Protein AF-R1EUP4-F1 (afdb_monomer)

Structure (mmCIF, N/CA/C/O backbone):
data_AF-R1EUP4-F1
#
_entry.id   AF-R1EUP4-F1
#
loop_
_atom_site.group_PDB
_atom_site.id
_atom_site.type_symbol
_atom_site.label_atom_id
_atom_site.label_alt_id
_atom_site.label_comp_id
_atom_site.label_asym_id
_atom_site.label_entity_id
_atom_site.label_seq_id
_atom_site.pdbx_PDB_ins_code
_atom_site.Cartn_x
_atom_site.Cartn_y
_atom_site.Cartn_z
_atom_site.occupancy
_atom_site.B_iso_or_equiv
_atom_site.auth_seq_id
_atom_site.auth_comp_id
_atom_site.auth_asym_id
_atom_site.auth_atom_id
_atom_site.pdbx_PDB_model_num
ATOM 1 N N . MET A 1 1 ? -4.710 -18.491 1.517 1.00 31.83 1 MET A N 1
ATOM 2 C CA . MET A 1 1 ? -5.103 -17.090 1.257 1.00 31.83 1 MET A CA 1
ATOM 3 C C . MET A 1 1 ? -5.673 -16.523 2.547 1.00 31.83 1 MET A C 1
ATOM 5 O O . MET A 1 1 ? -6.736 -16.959 2.966 1.00 31.83 1 MET A O 1
ATOM 9 N N . ALA A 1 2 ? -4.916 -15.678 3.249 1.00 33.88 2 ALA A N 1
ATOM 10 C CA . ALA A 1 2 ? -5.342 -15.127 4.532 1.00 33.88 2 ALA A CA 1
ATOM 11 C C . ALA A 1 2 ? -6.426 -14.066 4.298 1.00 33.88 2 ALA A C 1
ATOM 13 O O . ALA A 1 2 ? -6.202 -13.107 3.564 1.00 33.88 2 ALA A O 1
ATOM 14 N N . ALA A 1 3 ? -7.599 -14.261 4.901 1.00 34.81 3 ALA A N 1
ATOM 15 C CA . ALA A 1 3 ? -8.656 -13.263 4.923 1.00 34.81 3 ALA A CA 1
ATOM 16 C C . ALA A 1 3 ? -8.102 -11.954 5.504 1.00 34.81 3 ALA A C 1
ATOM 18 O O . ALA A 1 3 ? -7.490 -11.961 6.576 1.00 34.81 3 ALA A O 1
ATOM 19 N N . PHE A 1 4 ? -8.313 -10.857 4.775 1.00 44.88 4 PHE A N 1
ATOM 20 C CA . PHE A 1 4 ? -7.939 -9.488 5.119 1.00 44.88 4 PHE A CA 1
ATOM 21 C C . PHE A 1 4 ? -8.720 -9.055 6.368 1.00 44.88 4 PHE A C 1
ATOM 23 O O . PHE A 1 4 ? -9.749 -8.386 6.309 1.00 44.88 4 PHE A O 1
ATOM 30 N N . ARG A 1 5 ? -8.276 -9.526 7.535 1.00 46.50 5 ARG A N 1
ATOM 31 C CA . ARG A 1 5 ? -8.730 -9.023 8.829 1.00 46.50 5 ARG A CA 1
ATOM 32 C C . ARG A 1 5 ? -8.431 -7.533 8.830 1.00 46.50 5 ARG A C 1
ATOM 34 O O . ARG A 1 5 ? -7.321 -7.169 8.459 1.00 46.50 5 ARG A O 1
ATOM 41 N N . ALA A 1 6 ? -9.406 -6.709 9.215 1.00 56.56 6 ALA A N 1
ATOM 42 C CA . ALA A 1 6 ? -9.221 -5.282 9.455 1.00 56.56 6 ALA A CA 1
ATOM 43 C C . ALA A 1 6 ? -7.937 -5.088 10.273 1.00 56.56 6 ALA A C 1
ATOM 45 O O . ALA A 1 6 ? -7.909 -5.363 11.473 1.00 56.56 6 ALA A O 1
ATOM 46 N N . SER A 1 7 ? -6.848 -4.758 9.582 1.00 68.44 7 SER A N 1
ATOM 47 C CA . SER A 1 7 ? -5.518 -4.748 10.164 1.00 68.44 7 SER A CA 1
ATOM 48 C C . SER A 1 7 ? -5.449 -3.588 11.141 1.00 68.44 7 SER A C 1
ATOM 50 O O . SER A 1 7 ? -5.970 -2.506 10.851 1.00 68.44 7 SER A O 1
ATOM 52 N N . GLU A 1 8 ? -4.827 -3.819 12.298 1.00 83.00 8 GLU A N 1
ATOM 53 C CA . GLU A 1 8 ? -4.485 -2.753 13.238 1.00 83.00 8 GLU A CA 1
ATOM 54 C C . GLU A 1 8 ? -3.823 -1.620 12.445 1.00 83.00 8 GLU A C 1
ATOM 56 O O . GLU A 1 8 ? -2.940 -1.895 11.627 1.00 83.00 8 GLU A O 1
ATOM 61 N N . PRO A 1 9 ? -4.302 -0.372 12.567 1.00 88.50 9 PRO A N 1
ATOM 62 C CA . PRO A 1 9 ? -3.813 0.681 11.708 1.00 88.50 9 PRO A CA 1
ATOM 63 C C . PRO A 1 9 ? -2.346 0.952 12.025 1.00 88.50 9 PRO A C 1
ATOM 65 O O . PRO A 1 9 ? -2.032 1.422 13.110 1.00 88.50 9 PRO A O 1
ATOM 68 N N . LEU A 1 10 ? -1.478 0.647 11.064 1.00 89.44 10 LEU A N 1
ATOM 69 C CA . LEU A 1 10 ? -0.028 0.771 11.192 1.00 89.44 10 LEU A CA 1
ATOM 70 C C . LEU A 1 10 ? 0.433 2.229 11.083 1.00 89.44 10 LEU A C 1
ATOM 72 O O . LEU A 1 10 ? -0.234 3.073 10.470 1.00 89.44 10 LEU A O 1
ATOM 76 N N . SER A 1 11 ? 1.613 2.501 11.638 1.00 93.00 11 SER A N 1
ATOM 77 C CA . SER A 1 11 ? 2.347 3.744 11.399 1.00 93.00 11 SER A CA 1
ATOM 78 C C . SER A 1 11 ? 2.839 3.824 9.955 1.00 93.00 11 SER A C 1
ATOM 80 O O . SER A 1 11 ? 3.169 2.810 9.345 1.00 93.00 11 SER A O 1
ATOM 82 N N . VAL A 1 12 ? 2.995 5.038 9.421 1.00 93.25 12 VAL A N 1
ATOM 83 C CA . VAL A 1 12 ? 3.620 5.239 8.101 1.00 93.25 12 VAL A CA 1
ATOM 84 C C . VAL A 1 12 ? 5.018 4.614 8.048 1.00 93.25 12 VAL A C 1
ATOM 86 O O . VAL A 1 12 ? 5.368 3.992 7.053 1.00 93.25 12 VAL A O 1
ATOM 89 N N . GLU A 1 13 ? 5.797 4.725 9.124 1.00 93.44 13 GLU A N 1
ATOM 90 C CA . GLU A 1 13 ? 7.150 4.155 9.211 1.00 93.44 13 GLU A CA 1
ATOM 91 C C . GLU A 1 13 ? 7.144 2.624 9.123 1.00 93.44 13 GLU A C 1
ATOM 93 O O . GLU A 1 13 ? 7.926 2.041 8.375 1.00 93.44 13 GLU A O 1
ATOM 98 N N . GLU A 1 14 ? 6.216 1.976 9.828 1.00 93.50 14 GLU A N 1
ATOM 99 C CA . GLU A 1 14 ? 6.036 0.520 9.793 1.00 93.50 14 GLU A CA 1
ATOM 100 C C . GLU A 1 14 ? 5.606 0.060 8.397 1.00 93.50 14 GLU A C 1
ATOM 102 O O . GLU A 1 14 ? 6.114 -0.934 7.880 1.00 93.50 14 GLU A O 1
ATOM 107 N N . ILE A 1 15 ? 4.721 0.821 7.742 1.00 94.56 15 ILE A N 1
ATOM 108 C CA . ILE A 1 15 ? 4.292 0.530 6.371 1.00 94.56 15 ILE A CA 1
ATOM 109 C C . ILE A 1 15 ? 5.465 0.661 5.395 1.00 94.56 15 ILE A C 1
ATOM 111 O O . ILE A 1 15 ? 5.608 -0.180 4.511 1.00 94.56 15 ILE A O 1
ATOM 115 N N . VAL A 1 16 ? 6.320 1.676 5.549 1.00 94.81 16 VAL A N 1
ATOM 116 C CA . VAL A 1 16 ? 7.527 1.847 4.723 1.00 94.81 16 VAL A CA 1
ATOM 117 C C . VAL A 1 16 ? 8.487 0.669 4.906 1.00 94.81 16 VAL A C 1
ATOM 119 O O . VAL A 1 16 ? 8.979 0.126 3.916 1.00 94.81 16 VAL A O 1
ATOM 122 N N . GLN A 1 17 ? 8.705 0.222 6.145 1.00 94.62 17 GLN A N 1
ATOM 123 C CA . GLN A 1 17 ? 9.513 -0.969 6.423 1.00 94.62 17 GLN A CA 1
ATOM 124 C C . GLN A 1 17 ? 8.915 -2.212 5.752 1.00 94.62 17 GLN A C 1
ATOM 126 O O . GLN A 1 17 ? 9.607 -2.933 5.036 1.00 94.62 17 GLN A O 1
ATOM 131 N N . GLN A 1 18 ? 7.606 -2.432 5.899 1.00 93.88 18 GLN A N 1
ATOM 132 C CA . GLN A 1 18 ? 6.917 -3.556 5.268 1.00 93.88 18 GLN A CA 1
ATOM 133 C C . GLN A 1 18 ? 6.955 -3.476 3.733 1.00 93.88 18 GLN A C 1
ATOM 135 O O . GLN A 1 18 ? 7.102 -4.496 3.053 1.00 93.88 18 GLN A O 1
ATOM 140 N N . ALA A 1 19 ? 6.855 -2.275 3.165 1.00 94.31 19 ALA A N 1
ATOM 141 C CA . ALA A 1 19 ? 6.940 -2.055 1.728 1.00 94.31 19 ALA A CA 1
ATOM 142 C C . ALA A 1 19 ? 8.316 -2.457 1.177 1.00 94.31 19 ALA A C 1
ATOM 144 O O . ALA A 1 19 ? 8.360 -3.092 0.121 1.00 94.31 19 ALA A O 1
ATOM 145 N N . GLY A 1 20 ? 9.397 -2.165 1.912 1.00 92.25 20 GLY A N 1
ATOM 146 C CA . GLY A 1 20 ? 10.773 -2.553 1.578 1.00 92.25 20 GLY A CA 1
ATOM 147 C C . GLY A 1 20 ? 11.091 -4.039 1.769 1.00 92.25 20 GLY A C 1
ATOM 148 O O . GLY A 1 20 ? 12.033 -4.542 1.159 1.00 92.25 20 GLY A O 1
ATOM 149 N N . ASN A 1 21 ? 10.278 -4.761 2.541 1.00 93.25 21 ASN A N 1
ATOM 150 C CA . ASN A 1 21 ? 10.428 -6.200 2.752 1.00 93.25 21 ASN A CA 1
ATOM 151 C C . ASN A 1 21 ? 9.870 -6.986 1.555 1.00 93.25 21 ASN A C 1
ATOM 153 O O . ASN A 1 21 ? 8.712 -7.414 1.553 1.00 93.25 21 ASN A O 1
ATOM 157 N N . PHE A 1 22 ? 10.684 -7.153 0.515 1.00 91.00 22 PHE A N 1
ATOM 158 C CA . PHE A 1 22 ? 10.405 -8.049 -0.604 1.00 91.00 22 PHE A CA 1
ATOM 159 C C . PHE A 1 22 ? 11.692 -8.667 -1.151 1.00 91.00 22 PHE A C 1
ATOM 161 O O . PHE A 1 22 ? 12.740 -8.019 -1.208 1.00 91.00 22 PHE A O 1
ATOM 168 N N . ASP A 1 23 ? 11.591 -9.914 -1.602 1.00 91.69 23 ASP A N 1
ATOM 169 C CA . ASP A 1 23 ? 12.723 -10.646 -2.156 1.00 91.69 23 ASP A CA 1
ATOM 170 C C . ASP A 1 23 ? 12.962 -10.216 -3.603 1.00 91.69 23 ASP A C 1
ATOM 172 O O . ASP A 1 23 ? 12.158 -10.482 -4.497 1.00 91.69 23 ASP A O 1
ATOM 176 N N . TYR A 1 24 ? 14.076 -9.526 -3.836 1.00 93.56 24 TYR A N 1
ATOM 177 C CA . TYR A 1 24 ? 14.511 -9.138 -5.173 1.00 93.56 24 TYR A CA 1
ATOM 178 C C . TYR A 1 24 ? 15.673 -10.013 -5.630 1.00 93.56 24 TYR A C 1
ATOM 180 O O . TYR A 1 24 ? 16.730 -10.038 -4.999 1.00 93.56 24 TYR A O 1
ATOM 188 N N . ASN A 1 25 ? 15.493 -10.675 -6.772 1.00 93.44 25 ASN A N 1
ATOM 189 C CA . ASN A 1 25 ? 16.514 -11.504 -7.396 1.00 93.44 25 ASN A CA 1
ATOM 190 C C . ASN A 1 25 ? 16.878 -10.967 -8.789 1.00 93.44 25 ASN A C 1
ATOM 192 O O . ASN A 1 25 ? 16.027 -10.877 -9.673 1.00 93.44 25 ASN A O 1
ATOM 196 N N . GLN A 1 26 ? 18.162 -10.660 -8.984 1.00 90.94 26 GLN A N 1
ATOM 197 C CA . GLN A 1 26 ? 18.727 -10.157 -10.243 1.00 90.94 26 GLN A CA 1
ATOM 198 C C . GLN A 1 26 ? 18.847 -11.235 -11.331 1.00 90.94 26 GLN A C 1
ATOM 200 O O . GLN A 1 26 ? 19.061 -10.903 -12.488 1.00 90.94 26 GLN A O 1
ATOM 205 N N . MET A 1 27 ? 18.726 -12.518 -10.972 1.00 91.88 27 MET A N 1
ATOM 206 C CA . MET A 1 27 ? 18.740 -13.628 -11.936 1.00 91.88 27 MET A CA 1
ATOM 207 C C . MET A 1 27 ? 17.416 -13.757 -12.697 1.00 91.88 27 MET A C 1
ATOM 209 O O . MET A 1 27 ? 17.342 -14.445 -13.711 1.00 91.88 27 MET A O 1
ATOM 213 N N . VAL A 1 28 ? 16.349 -13.134 -12.191 1.00 94.00 28 VAL A N 1
ATOM 214 C CA . VAL A 1 28 ? 15.036 -13.151 -12.836 1.00 94.00 28 VAL A CA 1
ATOM 215 C C . VAL A 1 28 ? 15.003 -12.062 -13.912 1.00 94.00 28 VAL A C 1
ATOM 217 O O . VAL A 1 28 ? 15.224 -10.901 -13.570 1.00 94.00 28 VAL A O 1
ATOM 220 N N . PRO A 1 29 ? 14.656 -12.393 -15.173 1.00 93.38 29 PRO A N 1
ATOM 221 C CA . PRO A 1 29 ? 14.622 -11.421 -16.260 1.00 93.38 29 PRO A CA 1
ATOM 222 C C . PRO A 1 29 ? 13.748 -10.202 -15.964 1.00 93.38 29 PRO A C 1
ATOM 224 O O . PRO A 1 29 ? 12.646 -10.312 -15.409 1.00 93.38 29 PRO A O 1
ATOM 227 N N . LEU A 1 30 ? 14.195 -9.039 -16.429 1.00 93.12 30 LEU A N 1
ATOM 228 C CA . LEU A 1 30 ? 13.609 -7.735 -16.123 1.00 93.12 30 LEU A CA 1
ATOM 229 C C . LEU A 1 30 ? 12.135 -7.631 -16.534 1.00 93.12 30 LEU A C 1
ATOM 231 O O . LEU A 1 30 ? 11.327 -7.019 -15.835 1.00 93.12 30 LEU A O 1
ATOM 235 N N . ARG A 1 31 ? 11.755 -8.290 -17.633 1.00 92.88 31 ARG A N 1
ATOM 236 C CA . ARG A 1 31 ? 10.368 -8.345 -18.127 1.00 92.88 31 ARG A CA 1
ATOM 237 C C . ARG A 1 31 ? 9.370 -8.861 -17.085 1.00 92.88 31 ARG A C 1
ATOM 239 O O . ARG A 1 31 ? 8.236 -8.388 -17.037 1.00 92.88 31 ARG A O 1
ATOM 246 N N . TYR A 1 32 ? 9.776 -9.813 -16.244 1.00 94.56 32 TYR A N 1
ATOM 247 C CA . TYR A 1 32 ? 8.897 -10.360 -15.212 1.00 94.56 32 TYR A CA 1
ATOM 248 C C . TYR A 1 32 ? 8.728 -9.369 -14.066 1.00 94.56 32 TYR A C 1
ATOM 250 O O . TYR A 1 32 ? 7.609 -9.157 -13.604 1.00 94.56 32 TYR A O 1
ATOM 258 N N . TRP A 1 33 ? 9.806 -8.688 -13.674 1.00 95.69 33 TRP A N 1
ATOM 259 C CA . TRP A 1 33 ? 9.744 -7.618 -12.683 1.00 95.69 33 TRP A CA 1
ATOM 260 C C . TRP A 1 33 ? 8.880 -6.442 -13.138 1.00 95.69 33 TRP A C 1
ATOM 262 O O . TRP A 1 33 ? 8.106 -5.922 -12.338 1.00 95.69 33 TRP A O 1
ATOM 272 N N . LEU A 1 34 ? 8.954 -6.060 -14.416 1.00 94.56 34 LEU A N 1
ATOM 273 C CA . LEU A 1 34 ? 8.091 -5.027 -14.999 1.00 94.56 34 LEU A CA 1
ATOM 274 C C . LEU A 1 34 ? 6.610 -5.425 -14.943 1.00 94.56 34 LEU A C 1
ATOM 276 O O . LEU A 1 34 ? 5.775 -4.635 -14.510 1.00 94.56 34 LEU A O 1
ATOM 280 N N . ARG A 1 35 ? 6.279 -6.680 -15.273 1.00 95.44 35 ARG A N 1
ATOM 281 C CA . ARG A 1 35 ? 4.903 -7.190 -15.154 1.00 95.44 35 ARG A CA 1
ATOM 282 C C . ARG A 1 35 ? 4.410 -7.197 -13.702 1.00 95.44 35 ARG A C 1
ATOM 284 O O . ARG A 1 35 ? 3.252 -6.863 -13.437 1.00 95.44 35 ARG A O 1
ATOM 291 N N . SER A 1 36 ? 5.277 -7.560 -12.760 1.00 95.81 36 SER A N 1
ATOM 292 C CA . SER A 1 36 ? 4.977 -7.483 -11.327 1.00 95.81 36 SER A CA 1
ATOM 293 C C . SER A 1 36 ? 4.758 -6.037 -10.879 1.00 95.81 36 SER A C 1
ATOM 295 O O . SER A 1 36 ? 3.805 -5.769 -10.152 1.00 95.81 36 SER A O 1
ATOM 297 N N . ALA A 1 37 ? 5.567 -5.090 -11.362 1.00 95.94 37 ALA A N 1
ATOM 298 C CA . ALA A 1 37 ? 5.395 -3.666 -11.085 1.00 95.94 37 ALA A CA 1
ATOM 299 C C . ALA A 1 37 ? 4.032 -3.147 -11.581 1.00 95.94 37 ALA A C 1
ATOM 301 O O . ALA A 1 37 ? 3.307 -2.510 -10.816 1.00 95.94 37 ALA A O 1
ATOM 302 N N . ASP A 1 38 ? 3.626 -3.510 -12.800 1.00 96.06 38 ASP A N 1
ATOM 303 C CA . ASP A 1 38 ? 2.300 -3.172 -13.331 1.00 96.06 38 ASP A CA 1
ATOM 304 C C . ASP A 1 38 ? 1.165 -3.748 -12.480 1.00 96.06 38 ASP A C 1
ATOM 306 O O . ASP A 1 38 ? 0.122 -3.117 -12.303 1.00 96.06 38 ASP A O 1
ATOM 310 N N . THR A 1 39 ? 1.355 -4.955 -11.947 1.00 97.19 39 THR A N 1
ATOM 311 C CA . THR A 1 39 ? 0.360 -5.615 -11.093 1.00 97.19 39 THR A CA 1
ATOM 312 C C . THR A 1 39 ? 0.224 -4.881 -9.762 1.00 97.19 39 THR A C 1
ATOM 314 O O . THR A 1 39 ? -0.884 -4.490 -9.404 1.00 97.19 39 THR A O 1
ATOM 317 N N . ILE A 1 40 ? 1.346 -4.572 -9.103 1.00 96.19 40 ILE A N 1
ATOM 318 C CA . ILE A 1 40 ? 1.385 -3.769 -7.869 1.00 96.19 40 ILE A CA 1
ATOM 319 C C . ILE A 1 40 ? 0.690 -2.417 -8.084 1.00 96.19 40 ILE A C 1
ATOM 321 O O . ILE A 1 40 ? -0.079 -1.957 -7.241 1.00 96.19 40 ILE A O 1
ATOM 325 N N . GLN A 1 41 ? 0.919 -1.782 -9.233 1.00 95.88 41 GLN A N 1
ATOM 326 C CA . GLN A 1 41 ? 0.302 -0.502 -9.562 1.00 95.88 41 GLN A CA 1
ATOM 327 C C . GLN A 1 41 ? -1.217 -0.605 -9.766 1.00 95.88 41 GLN A C 1
ATOM 329 O O . GLN A 1 41 ? -1.959 0.282 -9.333 1.00 95.88 41 GLN A O 1
ATOM 334 N N . LYS A 1 42 ? -1.697 -1.681 -10.396 1.00 96.81 42 LYS A N 1
ATOM 335 C CA . LYS A 1 42 ? -3.134 -1.942 -10.563 1.00 96.81 42 LYS A CA 1
ATOM 336 C C . LYS A 1 42 ? -3.808 -2.232 -9.228 1.00 96.81 42 LYS A C 1
ATOM 338 O O . LYS A 1 42 ? -4.878 -1.684 -8.974 1.00 96.81 42 LYS A O 1
ATOM 343 N N . GLU A 1 43 ? -3.176 -3.033 -8.377 1.00 96.62 43 GLU A N 1
ATOM 344 C CA . GLU A 1 43 ? -3.656 -3.319 -7.023 1.00 96.62 43 GLU A CA 1
ATOM 345 C C . GLU A 1 43 ? -3.733 -2.045 -6.182 1.00 96.62 43 GLU A C 1
ATOM 347 O O . GLU A 1 43 ? -4.770 -1.773 -5.583 1.00 96.62 43 GLU A O 1
ATOM 352 N N . ALA A 1 44 ? -2.704 -1.194 -6.222 1.00 96.62 44 ALA A N 1
ATOM 353 C CA . ALA A 1 44 ? -2.727 0.095 -5.534 1.00 96.62 44 ALA A CA 1
ATOM 354 C C . ALA A 1 44 ? -3.941 0.946 -5.945 1.00 96.62 44 ALA A C 1
ATOM 356 O O . ALA A 1 44 ? -4.639 1.489 -5.092 1.00 96.62 44 ALA A O 1
ATOM 357 N N . ARG A 1 45 ? -4.256 1.002 -7.247 1.00 95.88 45 ARG A N 1
ATOM 358 C CA . ARG A 1 45 ? -5.446 1.705 -7.759 1.00 95.88 45 ARG A CA 1
ATOM 359 C C . ARG A 1 45 ? -6.762 1.087 -7.285 1.00 95.88 45 ARG A C 1
ATOM 361 O O . ARG A 1 45 ? -7.756 1.801 -7.203 1.00 95.88 45 ARG A O 1
ATOM 368 N N . ILE A 1 46 ? -6.804 -0.222 -7.037 1.00 97.12 46 ILE A N 1
ATOM 369 C CA . ILE A 1 46 ? -7.982 -0.887 -6.465 1.00 97.12 46 ILE A CA 1
ATOM 370 C C . ILE A 1 46 ? -8.156 -0.430 -5.013 1.00 97.12 46 ILE A C 1
ATOM 372 O O . ILE A 1 46 ? -9.215 0.096 -4.680 1.00 97.12 46 ILE A O 1
ATOM 376 N N . TYR A 1 47 ? -7.101 -0.494 -4.197 1.00 95.62 47 TYR A N 1
ATOM 377 C CA . TYR A 1 47 ? -7.162 -0.074 -2.792 1.00 95.62 47 TYR A CA 1
ATOM 378 C C . TYR A 1 47 ? -7.448 1.421 -2.604 1.00 95.62 47 TYR A C 1
ATOM 380 O O . TYR A 1 47 ? -8.140 1.793 -1.657 1.00 95.62 47 TYR A O 1
ATOM 388 N N . GLU A 1 48 ? -6.982 2.279 -3.518 1.00 93.56 48 GLU A N 1
ATOM 389 C CA . GLU A 1 48 ? -7.368 3.697 -3.549 1.00 93.56 48 GLU A CA 1
ATOM 390 C C . GLU A 1 48 ? -8.887 3.863 -3.704 1.00 93.56 48 GLU A C 1
ATOM 392 O O . GLU A 1 48 ? -9.496 4.659 -2.991 1.00 93.56 48 GLU A O 1
ATOM 397 N N . ARG A 1 49 ? -9.516 3.093 -4.606 1.00 94.88 49 ARG A N 1
ATOM 398 C CA . ARG A 1 49 ? -10.972 3.141 -4.828 1.00 94.88 49 ARG A CA 1
ATOM 399 C C . ARG A 1 49 ? -11.763 2.559 -3.663 1.00 94.88 49 ARG A C 1
ATOM 401 O O . ARG A 1 49 ? -12.856 3.034 -3.380 1.00 94.88 49 ARG A O 1
ATOM 408 N N . GLU A 1 50 ? -11.212 1.560 -2.986 1.00 93.94 50 GLU A N 1
ATOM 409 C CA . GLU A 1 50 ? -11.807 0.959 -1.788 1.00 93.94 50 GLU A CA 1
ATOM 410 C C . GLU A 1 50 ? -11.647 1.839 -0.534 1.00 93.94 50 GLU A C 1
ATOM 412 O O . GLU A 1 50 ? -12.253 1.563 0.500 1.00 93.94 50 GLU A O 1
ATOM 417 N N . GLY A 1 51 ? -10.833 2.900 -0.596 1.00 92.12 51 GLY A N 1
ATOM 418 C CA . GLY A 1 51 ? -10.544 3.766 0.551 1.00 92.12 51 GLY A CA 1
ATOM 419 C C . GLY A 1 51 ? -9.617 3.124 1.590 1.00 92.12 51 GLY A C 1
ATOM 420 O O . GLY A 1 51 ? -9.561 3.567 2.747 1.00 92.12 51 GLY A O 1
ATOM 421 N N . ASN A 1 52 ? -8.882 2.076 1.203 1.00 94.06 52 ASN A N 1
ATOM 422 C CA . ASN A 1 52 ? -7.854 1.468 2.035 1.00 94.06 52 ASN A CA 1
ATOM 423 C C . ASN A 1 52 ? -6.509 2.179 1.835 1.00 94.06 52 ASN A C 1
ATOM 425 O O . ASN A 1 52 ? -5.602 1.694 1.157 1.00 94.06 52 ASN A O 1
ATOM 429 N N . ASP A 1 53 ? -6.395 3.342 2.476 1.00 93.69 53 ASP A N 1
ATOM 430 C CA . ASP A 1 53 ? -5.238 4.235 2.366 1.00 93.69 53 ASP A CA 1
ATOM 431 C C . ASP A 1 53 ? -3.911 3.547 2.741 1.00 93.69 53 ASP A C 1
ATOM 433 O O . ASP A 1 53 ? -2.882 3.811 2.125 1.00 93.69 53 ASP A O 1
ATOM 437 N N . GLN A 1 54 ? -3.925 2.638 3.724 1.00 93.44 54 GLN A N 1
ATOM 438 C CA . GLN A 1 54 ? -2.718 1.957 4.212 1.00 93.44 54 GLN A CA 1
ATOM 439 C C . GLN A 1 54 ? -2.126 1.015 3.168 1.00 93.44 54 GLN A C 1
ATOM 441 O O . GLN A 1 54 ? -0.926 1.055 2.905 1.00 93.44 54 GLN A O 1
ATOM 446 N N . GLN A 1 55 ? -2.972 0.185 2.557 1.00 94.44 55 GLN A N 1
ATOM 447 C CA . GLN A 1 55 ? -2.532 -0.772 1.543 1.00 94.44 55 GLN A CA 1
ATOM 448 C C . GLN A 1 55 ? -2.165 -0.075 0.237 1.00 94.44 55 GLN A C 1
ATOM 450 O O . GLN A 1 55 ? -1.154 -0.416 -0.377 1.00 94.44 55 GLN A O 1
ATOM 455 N N . ALA A 1 56 ? -2.928 0.954 -0.145 1.00 96.06 56 ALA A N 1
ATOM 456 C CA . ALA A 1 56 ? -2.577 1.807 -1.273 1.00 96.06 56 ALA A CA 1
ATOM 457 C C . ALA A 1 56 ? -1.180 2.420 -1.083 1.00 96.06 56 ALA A C 1
ATOM 459 O O . ALA A 1 56 ? -0.332 2.304 -1.967 1.00 96.06 56 ALA A O 1
ATOM 460 N N . TYR A 1 57 ? -0.902 2.992 0.094 1.00 96.00 57 TYR A N 1
ATOM 461 C CA . TYR A 1 57 ? 0.403 3.571 0.410 1.00 96.00 57 TYR A CA 1
ATOM 462 C C . TYR A 1 57 ? 1.530 2.530 0.370 1.00 96.00 57 TYR A C 1
ATOM 464 O O . TYR A 1 57 ? 2.559 2.775 -0.260 1.00 96.00 57 TYR A O 1
ATOM 472 N N . LEU A 1 58 ? 1.321 1.349 0.966 1.00 96.00 58 LEU A N 1
ATOM 473 C CA . LEU A 1 58 ? 2.289 0.246 0.953 1.00 96.00 58 LEU A CA 1
ATOM 474 C C . LEU A 1 58 ? 2.685 -0.138 -0.477 1.00 96.00 58 LEU A C 1
ATOM 476 O O . LEU A 1 58 ? 3.872 -0.197 -0.807 1.00 96.00 58 LEU A O 1
ATOM 480 N N . LEU A 1 59 ? 1.695 -0.390 -1.335 1.00 96.75 59 LEU A N 1
ATOM 481 C CA . LEU A 1 59 ? 1.923 -0.855 -2.703 1.00 96.75 59 LEU A CA 1
ATOM 482 C C . LEU A 1 59 ? 2.548 0.229 -3.582 1.00 96.75 59 LEU A C 1
ATOM 484 O O . LEU A 1 59 ? 3.472 -0.061 -4.342 1.00 96.75 59 LEU A O 1
ATOM 488 N N . LEU A 1 60 ? 2.103 1.483 -3.454 1.00 96.50 60 LEU A N 1
ATOM 489 C CA . LEU A 1 60 ? 2.699 2.610 -4.174 1.00 96.50 60 LEU A CA 1
ATOM 490 C C . LEU A 1 60 ? 4.167 2.819 -3.785 1.00 96.50 60 LEU A C 1
ATOM 492 O O . LEU A 1 60 ? 5.009 3.025 -4.664 1.00 96.50 60 LEU A O 1
ATOM 496 N N . PHE A 1 61 ? 4.485 2.727 -2.492 1.00 96.44 61 PHE A N 1
ATOM 497 C CA . PHE A 1 61 ? 5.855 2.858 -2.009 1.00 96.44 61 PHE A CA 1
ATOM 498 C C . PHE A 1 61 ? 6.732 1.698 -2.497 1.00 96.44 61 PHE A C 1
ATOM 500 O O . PHE A 1 61 ? 7.818 1.921 -3.034 1.00 96.44 61 PHE A O 1
ATOM 507 N N . ARG A 1 62 ? 6.226 0.460 -2.427 1.00 96.38 62 ARG A N 1
ATOM 508 C CA . ARG A 1 62 ? 6.910 -0.726 -2.962 1.00 96.38 62 ARG A CA 1
ATOM 509 C C . ARG A 1 62 ? 7.186 -0.607 -4.461 1.00 96.38 62 ARG A C 1
ATOM 511 O O . ARG A 1 62 ? 8.287 -0.920 -4.907 1.00 96.38 62 ARG A O 1
ATOM 518 N N . HIS A 1 63 ? 6.216 -0.127 -5.236 1.00 96.50 63 HIS A N 1
ATOM 519 C CA . HIS A 1 63 ? 6.377 0.120 -6.669 1.00 96.50 63 HIS A CA 1
ATOM 520 C C . HIS A 1 63 ? 7.498 1.135 -6.950 1.00 96.50 63 HIS A C 1
ATOM 522 O O . HIS A 1 63 ? 8.328 0.913 -7.835 1.00 96.50 63 HIS A O 1
ATOM 528 N N . ALA A 1 64 ? 7.567 2.217 -6.167 1.00 96.19 64 ALA A N 1
ATOM 529 C CA . ALA A 1 64 ? 8.627 3.214 -6.278 1.00 96.19 64 ALA A CA 1
ATOM 530 C C . ALA A 1 64 ? 10.013 2.630 -5.951 1.00 96.19 64 ALA A C 1
ATOM 532 O O . ALA A 1 64 ? 10.935 2.798 -6.750 1.00 96.19 64 ALA A O 1
ATOM 533 N N . MET A 1 65 ? 10.148 1.898 -4.839 1.00 95.56 65 MET A N 1
ATOM 534 C CA . MET A 1 65 ? 11.405 1.243 -4.450 1.00 95.56 65 MET A CA 1
ATOM 535 C C . MET A 1 65 ? 11.883 0.249 -5.510 1.00 95.56 65 MET A C 1
ATOM 537 O O . MET A 1 65 ? 13.046 0.272 -5.914 1.00 95.56 65 MET A O 1
ATOM 541 N N . LEU A 1 66 ? 10.979 -0.604 -5.999 1.00 95.38 66 LEU A N 1
ATOM 542 C CA . LEU A 1 66 ? 11.283 -1.591 -7.028 1.00 95.38 66 LEU A CA 1
ATOM 543 C C . LEU A 1 66 ? 11.879 -0.899 -8.263 1.00 95.38 66 LEU A C 1
ATOM 545 O O . LEU A 1 66 ? 12.996 -1.211 -8.673 1.00 95.38 66 LEU A O 1
ATOM 549 N N . ILE A 1 67 ? 11.183 0.098 -8.813 1.00 95.44 67 ILE A N 1
ATOM 550 C CA . ILE A 1 67 ? 11.586 0.739 -10.069 1.00 95.44 67 ILE A CA 1
ATOM 551 C C . ILE A 1 67 ? 12.829 1.612 -9.913 1.00 95.44 67 ILE A C 1
ATOM 553 O O . ILE A 1 67 ? 13.721 1.533 -10.758 1.00 95.44 67 ILE A O 1
ATOM 557 N N . LEU A 1 68 ? 12.879 2.464 -8.886 1.00 93.44 68 LEU A N 1
ATOM 558 C CA . LEU A 1 68 ? 13.931 3.473 -8.745 1.00 93.44 68 LEU A CA 1
ATOM 559 C C . LEU A 1 68 ? 15.225 2.890 -8.170 1.00 93.44 68 LEU A C 1
ATOM 561 O O . LEU A 1 68 ? 16.304 3.281 -8.607 1.00 93.44 68 LEU A O 1
ATOM 565 N N . GLU A 1 69 ? 15.140 1.946 -7.230 1.00 93.44 69 GLU A N 1
ATOM 566 C CA . GLU A 1 69 ? 16.328 1.421 -6.551 1.00 93.44 69 GLU A CA 1
ATOM 567 C C . GLU A 1 69 ? 16.851 0.122 -7.162 1.00 93.44 69 GLU A C 1
ATOM 569 O O . GLU A 1 69 ? 18.068 -0.041 -7.292 1.00 93.44 69 GLU A O 1
ATOM 574 N N . LYS A 1 70 ? 15.957 -0.823 -7.489 1.00 93.25 70 LYS A N 1
ATOM 575 C CA . LYS A 1 70 ? 16.339 -2.188 -7.890 1.00 93.25 70 LYS A CA 1
ATOM 576 C C . LYS A 1 70 ? 16.452 -2.323 -9.406 1.00 93.25 70 LYS A C 1
ATOM 578 O O . LYS A 1 70 ? 17.505 -2.719 -9.904 1.00 93.25 70 LYS A O 1
ATOM 583 N N . LEU A 1 71 ? 15.406 -1.941 -10.140 1.00 92.31 71 LEU A N 1
ATOM 584 C CA . LEU A 1 71 ? 15.326 -2.150 -11.590 1.00 92.31 71 LEU A CA 1
ATOM 585 C C . LEU A 1 71 ? 16.314 -1.280 -12.377 1.00 92.31 71 LEU A C 1
ATOM 587 O O . LEU A 1 71 ? 16.853 -1.752 -13.372 1.00 92.31 71 LEU A O 1
ATOM 591 N N . GLN A 1 72 ? 16.629 -0.060 -11.917 1.00 89.81 72 GLN A N 1
ATOM 592 C CA . GLN A 1 72 ? 17.679 0.764 -12.546 1.00 89.81 72 GLN A CA 1
ATOM 593 C C . GLN A 1 72 ? 19.070 0.105 -12.497 1.00 89.81 72 GLN A C 1
ATOM 595 O O . GLN A 1 72 ? 19.919 0.403 -13.332 1.00 89.81 72 GLN A O 1
ATOM 600 N N . LYS A 1 73 ? 19.314 -0.781 -11.521 1.00 91.44 73 LYS A N 1
ATOM 601 C CA . LYS A 1 73 ? 20.599 -1.474 -11.319 1.00 91.44 73 LYS A CA 1
ATOM 602 C C . LYS A 1 73 ? 20.649 -2.854 -11.982 1.00 91.44 73 LYS A C 1
ATOM 604 O O . LYS A 1 73 ? 21.665 -3.533 -11.878 1.00 91.44 73 LYS A O 1
ATOM 609 N N . HIS A 1 74 ? 19.567 -3.291 -12.624 1.00 93.25 74 HIS A N 1
ATOM 610 C CA . HIS A 1 74 ? 19.492 -4.609 -13.248 1.00 93.25 74 HIS A CA 1
ATOM 611 C C . HIS A 1 74 ? 20.420 -4.692 -14.479 1.00 93.25 74 HIS A C 1
ATOM 613 O O . HIS A 1 74 ? 20.491 -3.723 -15.238 1.00 93.25 74 HIS A O 1
ATOM 619 N N . PRO A 1 75 ? 21.106 -5.824 -14.738 1.00 92.31 75 PRO A N 1
ATOM 620 C CA . PRO A 1 75 ? 21.999 -5.960 -15.895 1.00 92.31 75 PRO A CA 1
ATOM 621 C C . PRO A 1 75 ? 21.286 -5.703 -17.237 1.00 92.31 75 PRO A C 1
ATOM 623 O O . PRO A 1 75 ? 21.783 -4.934 -18.057 1.00 92.31 75 PRO A O 1
ATOM 626 N N . GLU A 1 76 ? 20.078 -6.249 -17.414 1.00 91.00 76 GLU A N 1
ATOM 627 C CA . GLU A 1 76 ? 19.240 -6.075 -18.622 1.00 91.00 76 GLU A CA 1
ATOM 628 C C . GLU A 1 76 ? 18.598 -4.673 -18.750 1.00 91.00 76 GLU A C 1
ATOM 630 O O . GLU A 1 76 ? 17.863 -4.404 -19.701 1.00 91.00 76 GLU A O 1
ATOM 635 N N . ALA A 1 77 ? 18.834 -3.752 -17.804 1.00 88.75 77 ALA A N 1
ATOM 636 C CA . ALA A 1 77 ? 18.295 -2.388 -17.884 1.00 88.75 77 ALA A CA 1
ATOM 637 C C . ALA A 1 77 ? 18.957 -1.550 -18.993 1.00 88.75 77 ALA A C 1
ATOM 639 O O . ALA A 1 77 ? 18.408 -0.533 -19.422 1.00 88.75 77 ALA A O 1
ATOM 640 N N . LYS A 1 78 ? 20.146 -1.965 -19.454 1.00 86.94 78 LYS A N 1
ATOM 641 C CA . LYS A 1 78 ? 20.887 -1.301 -20.536 1.00 86.94 78 LYS A CA 1
ATOM 642 C C . LYS A 1 78 ? 20.308 -1.604 -21.918 1.00 86.94 78 LYS A C 1
ATOM 644 O O . LYS A 1 78 ? 20.553 -0.831 -22.845 1.00 86.94 78 LYS A O 1
ATOM 649 N N . ASP A 1 79 ? 19.526 -2.673 -22.046 1.00 90.69 79 ASP A N 1
ATOM 650 C CA . ASP A 1 79 ? 18.952 -3.083 -23.322 1.00 90.69 79 ASP A CA 1
ATOM 651 C C . ASP A 1 79 ? 17.904 -2.066 -23.798 1.00 90.69 79 ASP A C 1
ATOM 653 O O . ASP A 1 79 ? 17.033 -1.660 -23.020 1.00 90.69 79 ASP A O 1
ATOM 657 N N . PRO A 1 80 ? 17.927 -1.652 -25.078 1.00 87.44 80 PRO A N 1
ATOM 658 C CA . PRO A 1 80 ? 17.068 -0.576 -25.572 1.00 87.44 80 PRO A CA 1
ATOM 659 C C . PRO A 1 80 ? 15.572 -0.910 -25.476 1.00 87.44 80 PRO A C 1
ATOM 661 O O . PRO A 1 80 ? 14.776 -0.022 -25.172 1.00 87.44 80 PRO A O 1
ATOM 664 N N . ALA A 1 81 ? 15.195 -2.180 -25.664 1.00 84.94 81 ALA A N 1
ATOM 665 C CA . ALA A 1 81 ? 13.811 -2.641 -25.544 1.00 84.94 81 ALA A CA 1
ATOM 666 C C . ALA A 1 81 ? 13.280 -2.510 -24.104 1.00 84.94 81 ALA A C 1
ATOM 668 O O . ALA A 1 81 ? 12.180 -2.008 -23.878 1.00 84.94 81 ALA A O 1
ATOM 669 N N . ASN A 1 82 ? 14.090 -2.888 -23.112 1.00 88.56 82 ASN A N 1
ATOM 670 C CA . ASN A 1 82 ? 13.713 -2.810 -21.701 1.00 88.56 82 ASN A CA 1
ATOM 671 C C . ASN A 1 82 ? 13.802 -1.381 -21.152 1.00 88.56 82 ASN A C 1
ATOM 673 O O . ASN A 1 82 ? 13.035 -0.995 -20.268 1.00 88.56 82 ASN A O 1
ATOM 677 N N . LYS A 1 83 ? 14.718 -0.571 -21.693 1.00 90.56 83 LYS A N 1
ATOM 678 C CA . LYS A 1 83 ? 14.918 0.823 -21.292 1.00 90.56 83 LYS A CA 1
ATOM 679 C C . LYS A 1 83 ? 13.668 1.672 -21.517 1.00 90.56 83 LYS A C 1
ATOM 681 O O . LYS A 1 83 ? 13.348 2.499 -20.666 1.00 90.56 83 LYS A O 1
ATOM 686 N N . GLN A 1 84 ? 12.953 1.467 -22.624 1.00 91.75 84 GLN A N 1
ATOM 687 C CA . GLN A 1 84 ? 11.698 2.179 -22.892 1.00 91.75 84 GLN A CA 1
ATOM 688 C C . GLN A 1 84 ? 10.633 1.845 -21.838 1.00 91.75 84 GLN A C 1
ATOM 690 O O . GLN A 1 84 ? 10.106 2.753 -21.194 1.00 91.75 84 GLN A O 1
ATOM 695 N N . ALA A 1 85 ? 10.411 0.556 -21.567 1.00 91.69 85 ALA A N 1
ATOM 696 C CA . ALA A 1 85 ? 9.465 0.107 -20.545 1.00 91.69 85 ALA A CA 1
ATOM 697 C C . ALA A 1 85 ? 9.836 0.616 -19.136 1.00 91.69 85 ALA A C 1
ATOM 699 O O . ALA A 1 85 ? 8.976 1.066 -18.379 1.00 91.69 85 ALA A O 1
ATOM 700 N N . LEU A 1 86 ? 11.129 0.640 -18.794 1.00 93.12 86 LEU A N 1
ATOM 701 C CA . LEU A 1 86 ? 11.614 1.216 -17.536 1.00 93.12 86 LEU A CA 1
ATOM 702 C C . LEU A 1 86 ? 11.352 2.721 -17.426 1.00 93.12 86 LEU A C 1
ATOM 704 O O . LEU A 1 86 ? 11.005 3.214 -16.350 1.00 93.12 86 LEU A O 1
ATOM 708 N N . GLN A 1 87 ? 11.523 3.470 -18.516 1.00 93.25 87 GLN A N 1
ATOM 709 C CA . GLN A 1 87 ? 11.241 4.904 -18.534 1.00 93.25 87 GLN A CA 1
ATOM 710 C C . GLN A 1 87 ? 9.750 5.186 -18.352 1.00 93.25 87 GLN A C 1
ATOM 712 O O . GLN A 1 87 ? 9.389 6.110 -17.621 1.00 93.25 87 GLN A O 1
ATOM 717 N N . GLU A 1 88 ? 8.881 4.398 -18.980 1.00 94.00 88 GLU A N 1
ATOM 718 C CA . GLU A 1 88 ? 7.432 4.490 -18.789 1.00 94.00 88 GLU A CA 1
ATOM 719 C C . GLU A 1 88 ? 7.036 4.185 -17.344 1.00 94.00 88 GLU A C 1
ATOM 721 O O . GLU A 1 88 ? 6.357 4.996 -16.709 1.00 94.00 88 GLU A O 1
ATOM 726 N N . ALA A 1 89 ? 7.549 3.090 -16.782 1.00 93.81 89 ALA A N 1
ATOM 727 C CA . ALA A 1 89 ? 7.335 2.728 -15.386 1.00 93.81 89 ALA A CA 1
ATOM 728 C C . ALA A 1 89 ? 7.826 3.834 -14.428 1.00 93.81 89 ALA A C 1
ATOM 730 O O . ALA A 1 89 ? 7.120 4.226 -13.497 1.00 93.81 89 ALA A O 1
ATOM 731 N N . SER A 1 90 ? 8.989 4.436 -14.700 1.00 94.56 90 SER A N 1
ATOM 732 C CA . SER A 1 90 ? 9.514 5.573 -13.930 1.00 94.56 90 SER A CA 1
ATOM 733 C C . SER A 1 90 ? 8.608 6.808 -14.012 1.00 94.56 90 SER A C 1
ATOM 735 O O . SER A 1 90 ? 8.352 7.458 -12.996 1.00 94.56 90 SER A O 1
ATOM 737 N N . LYS A 1 91 ? 8.055 7.124 -15.192 1.00 96.06 91 LYS A N 1
ATOM 738 C CA . LYS A 1 91 ? 7.067 8.208 -15.345 1.00 96.06 91 LYS A CA 1
ATOM 739 C C . LYS A 1 91 ? 5.809 7.935 -14.517 1.00 96.06 91 LYS A C 1
ATOM 741 O O . LYS A 1 91 ? 5.275 8.863 -13.913 1.00 96.06 91 LYS A O 1
ATOM 746 N N . ILE A 1 92 ? 5.350 6.684 -14.461 1.00 95.19 92 ILE A N 1
ATOM 747 C CA . ILE A 1 92 ? 4.202 6.285 -13.634 1.00 95.19 92 ILE A CA 1
ATOM 748 C C . ILE A 1 92 ? 4.507 6.493 -12.147 1.00 95.19 92 ILE A C 1
ATOM 750 O O . ILE A 1 92 ? 3.686 7.084 -11.450 1.00 95.19 92 ILE A O 1
ATOM 754 N N . VAL A 1 93 ? 5.687 6.085 -11.667 1.00 95.81 93 VAL A N 1
ATOM 755 C CA . VAL A 1 93 ? 6.111 6.340 -10.277 1.00 95.81 93 VAL A CA 1
ATOM 756 C C . VAL A 1 93 ? 6.079 7.832 -9.968 1.00 95.81 93 VAL A C 1
ATOM 758 O O . VAL A 1 93 ? 5.449 8.229 -8.994 1.00 95.81 93 VAL A O 1
ATOM 761 N N . LYS A 1 94 ? 6.680 8.669 -10.825 1.00 95.69 94 LYS A N 1
ATOM 762 C CA . LYS A 1 94 ? 6.706 10.129 -10.634 1.00 95.69 94 LYS A CA 1
ATOM 763 C C . LYS A 1 94 ? 5.306 10.735 -10.521 1.00 95.69 94 LYS A C 1
ATOM 765 O O . LYS A 1 94 ? 5.101 11.626 -9.708 1.00 95.69 94 LYS A O 1
ATOM 770 N N . ARG A 1 95 ? 4.335 10.229 -11.289 1.00 95.38 95 ARG A N 1
ATOM 771 C CA . ARG A 1 95 ? 2.924 10.652 -11.203 1.00 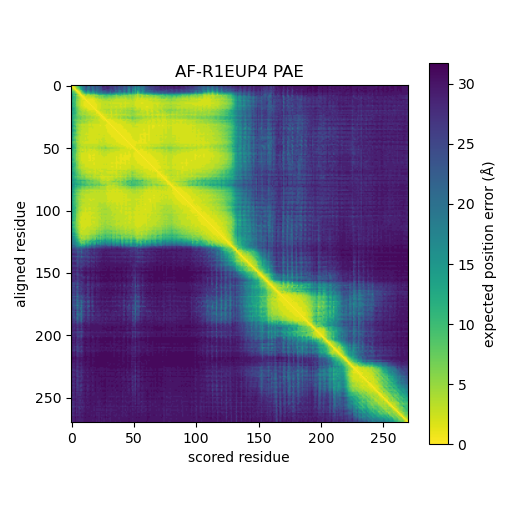95.38 95 ARG A CA 1
ATOM 772 C C . ARG A 1 95 ? 2.233 10.203 -9.915 1.00 95.38 95 ARG A C 1
ATOM 774 O O . ARG A 1 95 ? 1.283 10.848 -9.493 1.00 95.38 95 ARG A O 1
ATOM 781 N N . ASN A 1 96 ? 2.682 9.106 -9.312 1.00 93.81 96 ASN A N 1
ATOM 782 C CA . ASN A 1 96 ? 2.097 8.557 -8.090 1.00 93.81 96 ASN A CA 1
ATOM 783 C C . ASN A 1 96 ? 2.734 9.116 -6.805 1.00 93.81 96 ASN A C 1
ATOM 785 O O . ASN A 1 96 ? 2.150 8.948 -5.739 1.00 93.81 96 ASN A O 1
ATOM 789 N N . LEU A 1 97 ? 3.893 9.784 -6.879 1.00 95.06 97 LEU A N 1
ATOM 790 C CA . LEU A 1 97 ? 4.539 10.394 -5.707 1.00 95.06 97 LEU A CA 1
ATOM 791 C C . LEU A 1 97 ? 3.638 11.402 -4.968 1.00 95.06 97 LEU A C 1
ATOM 793 O O . LEU A 1 97 ? 3.521 11.261 -3.753 1.00 95.06 97 LEU A O 1
ATOM 797 N N . PRO A 1 98 ? 2.926 12.333 -5.640 1.00 95.62 98 PRO A N 1
ATOM 798 C CA . PRO A 1 98 ? 2.017 13.253 -4.950 1.00 95.62 98 PRO A CA 1
ATOM 799 C C . PRO A 1 98 ? 0.924 12.530 -4.153 1.00 95.62 98 PRO A C 1
ATOM 801 O O . PRO A 1 98 ? 0.573 12.937 -3.050 1.00 95.62 98 PRO A O 1
ATOM 804 N N . LYS A 1 99 ? 0.442 11.383 -4.647 1.00 93.69 99 LYS A N 1
ATOM 805 C CA . LYS A 1 99 ? -0.561 10.586 -3.929 1.00 93.69 99 LYS A CA 1
ATOM 806 C C . LYS A 1 99 ? -0.034 10.036 -2.605 1.00 93.69 99 LYS A C 1
ATOM 808 O O . LYS A 1 99 ? -0.781 9.941 -1.638 1.00 93.69 99 LYS A O 1
ATOM 813 N N . LEU A 1 100 ? 1.250 9.679 -2.533 1.00 94.25 100 LEU A N 1
ATOM 814 C CA . LEU A 1 100 ? 1.862 9.251 -1.272 1.00 94.25 100 LEU A CA 1
ATOM 815 C C . LEU A 1 100 ? 1.866 10.390 -0.245 1.00 94.25 100 LEU A C 1
ATOM 817 O O . LEU A 1 100 ? 1.634 10.141 0.939 1.00 94.25 100 LEU A O 1
ATOM 821 N N . GLU A 1 101 ? 2.092 11.628 -0.686 1.00 94.88 101 GLU A N 1
ATOM 822 C CA . GLU A 1 101 ? 2.054 12.813 0.178 1.00 94.88 101 GLU A CA 1
ATOM 823 C C . GLU A 1 101 ? 0.639 13.088 0.700 1.00 94.88 101 GLU A C 1
ATOM 825 O O . GLU A 1 101 ? 0.473 13.381 1.883 1.00 94.88 101 GLU A O 1
ATOM 830 N N . GLU A 1 102 ? -0.385 12.894 -0.135 1.00 94.88 102 GLU A N 1
ATOM 831 C CA . GLU A 1 102 ? -1.798 13.022 0.249 1.00 94.88 102 GLU A CA 1
ATOM 832 C C . GLU A 1 102 ? -2.259 11.929 1.230 1.00 94.88 102 GLU A C 1
ATOM 834 O O . GLU A 1 102 ? -3.022 12.190 2.168 1.00 94.88 102 GLU A O 1
ATOM 839 N N . LEU A 1 103 ? -1.802 10.687 1.041 1.00 94.06 103 LEU A N 1
ATOM 840 C CA . LEU A 1 103 ? -2.187 9.547 1.880 1.00 94.06 103 LEU A CA 1
ATOM 841 C C . LEU A 1 103 ? -1.514 9.578 3.260 1.00 94.06 103 LEU A C 1
ATOM 843 O O . LEU A 1 103 ? -2.116 9.158 4.253 1.00 94.06 103 LEU A O 1
ATOM 847 N N . ARG A 1 104 ? -0.289 10.108 3.354 1.00 94.00 104 ARG A N 1
ATOM 848 C CA . ARG A 1 104 ? 0.507 10.147 4.591 1.00 94.00 104 ARG A CA 1
ATOM 849 C C . ARG A 1 104 ? -0.236 10.746 5.803 1.00 94.00 104 ARG A C 1
ATOM 851 O O . ARG A 1 1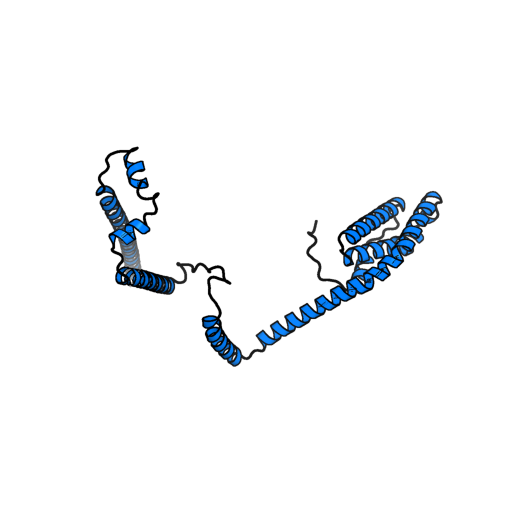04 ? -0.319 10.060 6.826 1.00 94.00 104 ARG A O 1
ATOM 858 N N . PRO A 1 105 ? -0.817 11.963 5.745 1.00 95.75 105 PRO A N 1
ATOM 859 C CA . PRO A 1 105 ? -1.539 12.529 6.886 1.00 95.75 105 PRO A CA 1
ATOM 860 C C . PRO A 1 105 ? -2.805 11.736 7.244 1.00 95.75 105 PRO A C 1
ATOM 862 O O . PRO A 1 105 ? -3.160 11.643 8.420 1.00 95.75 105 PRO A O 1
ATOM 865 N N . ARG A 1 106 ? -3.478 11.118 6.262 1.00 94.25 106 ARG A N 1
ATOM 866 C CA . ARG A 1 106 ? -4.688 10.308 6.493 1.00 94.25 106 ARG A CA 1
ATOM 867 C C . ARG A 1 106 ? -4.377 9.056 7.312 1.00 94.25 106 ARG A C 1
ATOM 869 O O . ARG A 1 106 ? -5.118 8.730 8.243 1.00 94.25 106 ARG A O 1
ATOM 876 N N . ILE A 1 107 ? -3.264 8.394 7.000 1.00 93.94 107 ILE A N 1
ATOM 877 C CA . ILE A 1 107 ? -2.792 7.204 7.717 1.00 93.94 107 ILE A CA 1
ATOM 878 C C . ILE A 1 107 ? -2.393 7.565 9.147 1.00 93.94 107 ILE A C 1
ATOM 880 O O . ILE A 1 107 ? -2.879 6.928 10.082 1.00 93.94 107 ILE A O 1
ATOM 884 N N . ASN A 1 108 ? -1.590 8.620 9.326 1.00 94.12 108 ASN A N 1
ATOM 885 C CA . ASN A 1 108 ? -1.166 9.075 10.653 1.00 94.12 108 ASN A CA 1
ATOM 886 C C . ASN A 1 108 ? -2.364 9.400 11.548 1.00 94.12 108 ASN A C 1
ATOM 888 O O . ASN A 1 108 ? -2.462 8.875 12.653 1.00 94.12 108 ASN A O 1
ATOM 892 N N . LYS A 1 109 ? -3.344 10.148 11.030 1.00 94.44 109 LYS A N 1
ATOM 893 C CA . LYS A 1 109 ? -4.574 10.468 11.763 1.00 94.44 109 LYS A CA 1
ATOM 894 C C . LYS A 1 109 ? -5.353 9.216 12.180 1.00 94.44 109 LYS A C 1
ATOM 896 O O . LYS A 1 109 ? -5.910 9.167 13.275 1.00 94.44 109 LYS A O 1
ATOM 901 N N . ARG A 1 110 ? -5.430 8.195 11.315 1.00 92.94 110 ARG A N 1
ATOM 902 C CA . ARG A 1 110 ? -6.114 6.927 11.634 1.00 92.94 110 ARG A CA 1
ATOM 903 C C . ARG A 1 110 ? -5.358 6.142 12.711 1.00 92.94 110 ARG A C 1
ATOM 905 O O . ARG A 1 110 ? -5.989 5.599 13.615 1.00 92.94 110 ARG A O 1
ATOM 912 N N . HIS A 1 111 ? -4.033 6.116 12.632 1.00 93.44 111 HIS A N 1
ATOM 913 C CA . HIS A 1 111 ? -3.170 5.448 13.600 1.00 93.44 111 HIS A CA 1
ATOM 914 C C . HIS A 1 111 ? -3.188 6.133 14.977 1.00 93.44 111 HIS A C 1
ATOM 916 O O . HIS A 1 111 ? -3.311 5.458 15.997 1.00 93.44 111 HIS A O 1
ATOM 922 N N . GLU A 1 112 ? -3.147 7.465 15.025 1.00 94.44 112 GLU A N 1
ATOM 923 C CA . GLU A 1 112 ? -3.248 8.248 16.265 1.00 94.44 112 GLU A CA 1
ATOM 924 C C . GLU A 1 112 ? -4.570 7.994 16.990 1.00 94.44 112 GLU A C 1
ATOM 926 O O . GLU A 1 112 ? -4.562 7.634 18.167 1.00 94.44 112 GLU A O 1
ATOM 931 N N . ARG A 1 113 ? -5.695 8.065 16.267 1.00 93.44 113 ARG A N 1
ATOM 932 C CA . ARG A 1 113 ? -7.025 7.748 16.815 1.00 93.44 113 ARG A CA 1
ATOM 933 C C . ARG A 1 113 ? -7.082 6.350 17.412 1.00 93.44 113 ARG A C 1
ATOM 935 O O . ARG A 1 113 ? -7.647 6.136 18.479 1.00 93.44 113 ARG A O 1
ATOM 942 N N . PHE A 1 114 ? -6.497 5.380 16.723 1.00 92.81 114 PHE A N 1
ATOM 943 C CA . PHE A 1 114 ? -6.459 4.017 17.223 1.00 92.81 114 PHE A CA 1
ATOM 944 C C . PHE A 1 114 ? -5.583 3.885 18.476 1.00 92.81 114 PHE A C 1
ATOM 946 O O . PHE A 1 114 ? -5.994 3.236 19.439 1.00 92.81 114 PHE A O 1
ATOM 953 N N . LYS A 1 115 ? -4.421 4.548 18.514 1.00 93.62 115 LYS A N 1
ATOM 954 C CA . LYS A 1 115 ? -3.571 4.614 19.711 1.00 93.62 115 LYS A CA 1
ATOM 955 C C . LYS A 1 115 ? -4.309 5.226 20.901 1.00 93.62 115 LYS A C 1
ATOM 957 O O . LYS A 1 115 ? -4.171 4.719 22.008 1.00 93.62 115 LYS A O 1
ATOM 962 N N . GLU A 1 116 ? -5.095 6.279 20.697 1.00 93.12 116 GLU A N 1
ATOM 963 C CA . GLU A 1 116 ? -5.926 6.884 21.748 1.00 93.12 116 GLU A CA 1
ATOM 964 C C . GLU A 1 116 ? -6.955 5.893 22.299 1.00 93.12 116 GLU A C 1
ATOM 966 O O . GLU A 1 116 ? -6.980 5.646 23.505 1.00 93.12 116 GLU A O 1
ATOM 971 N N . ILE A 1 117 ? -7.719 5.240 21.418 1.00 92.25 117 ILE A N 1
ATOM 972 C CA . ILE A 1 117 ? -8.714 4.227 21.804 1.00 92.25 117 ILE A CA 1
ATOM 973 C C . ILE A 1 117 ? -8.054 3.079 22.581 1.00 92.25 117 ILE A C 1
ATOM 975 O O . ILE A 1 117 ? -8.581 2.635 23.604 1.00 92.25 117 ILE A O 1
ATOM 979 N N . LYS A 1 118 ? -6.886 2.611 22.126 1.00 91.81 118 LYS A N 1
ATOM 980 C CA . LYS A 1 118 ? -6.130 1.534 22.778 1.00 91.81 118 LYS A CA 1
ATOM 981 C C . LYS A 1 118 ? -5.651 1.947 24.173 1.00 91.81 118 LYS A C 1
ATOM 983 O O . LYS A 1 118 ? -5.888 1.212 25.129 1.00 91.81 118 LYS A O 1
ATOM 988 N N . ARG A 1 119 ? -5.079 3.149 24.318 1.00 92.25 119 ARG A N 1
ATOM 989 C CA . ARG A 1 119 ? -4.661 3.699 25.622 1.00 92.25 119 ARG A CA 1
ATOM 990 C C . ARG A 1 119 ? -5.838 3.850 26.585 1.00 92.25 119 ARG A C 1
ATOM 992 O O . ARG A 1 119 ? -5.700 3.551 27.768 1.00 92.25 119 ARG A O 1
ATOM 999 N N . ASP A 1 120 ? -6.994 4.307 26.114 1.00 91.75 120 ASP A N 1
ATOM 1000 C CA . ASP A 1 120 ? -8.175 4.471 26.966 1.00 91.75 120 ASP A CA 1
ATOM 1001 C C . ASP A 1 120 ? -8.772 3.125 27.389 1.00 91.75 120 ASP A C 1
ATOM 1003 O O . ASP A 1 120 ? -9.199 2.966 28.537 1.00 91.75 120 ASP A O 1
ATOM 1007 N N . ALA A 1 121 ? -8.749 2.127 26.501 1.00 89.81 121 ALA A N 1
ATOM 1008 C CA . ALA A 1 121 ? -9.114 0.756 26.838 1.00 89.81 121 ALA A CA 1
ATOM 1009 C C . ALA A 1 121 ? -8.162 0.155 27.888 1.00 89.81 121 ALA A C 1
ATOM 1011 O O . ALA A 1 121 ? -8.621 -0.470 28.845 1.00 89.81 121 ALA A O 1
ATOM 1012 N N . GLU A 1 122 ? -6.853 0.380 27.758 1.00 89.00 122 GLU A N 1
ATOM 1013 C CA . GLU A 1 122 ? -5.847 -0.053 28.735 1.00 89.00 122 GLU A CA 1
ATOM 1014 C C . GLU A 1 122 ? -6.040 0.632 30.093 1.00 89.00 122 GLU A C 1
ATOM 1016 O O . GLU A 1 122 ? -6.095 -0.048 31.116 1.00 89.00 122 GLU A O 1
ATOM 1021 N N . LYS A 1 123 ? -6.260 1.953 30.128 1.00 87.12 123 LYS A N 1
ATOM 1022 C CA . LYS A 1 123 ? -6.557 2.685 31.373 1.00 87.12 123 LYS A CA 1
ATOM 1023 C C . LYS A 1 123 ? -7.809 2.161 32.076 1.00 87.12 123 LYS A C 1
ATOM 1025 O O . LYS A 1 123 ? -7.819 2.068 33.302 1.00 87.12 123 LYS A O 1
ATOM 1030 N N . LYS A 1 124 ? -8.866 1.816 31.329 1.00 84.19 124 LYS A N 1
ATOM 1031 C CA . LYS A 1 124 ? -10.084 1.209 31.896 1.00 84.19 124 LYS A CA 1
ATOM 1032 C C . LYS A 1 124 ? -9.801 -0.164 32.502 1.00 84.19 124 LYS A C 1
ATOM 1034 O O . LYS A 1 124 ? -10.250 -0.420 33.616 1.00 84.19 124 LYS A O 1
ATOM 1039 N N . LYS A 1 125 ? -9.019 -1.006 31.818 1.00 81.75 125 LYS A N 1
ATOM 1040 C CA . LYS A 1 125 ? -8.596 -2.315 32.343 1.00 81.75 125 LYS A CA 1
ATOM 1041 C C . LYS A 1 125 ? -7.774 -2.167 33.620 1.00 81.75 125 LYS A C 1
ATOM 1043 O O . LYS A 1 125 ? -8.089 -2.809 34.612 1.00 81.75 125 LYS A O 1
ATOM 1048 N N . VAL A 1 126 ? -6.792 -1.266 33.627 1.00 78.69 126 VAL A N 1
ATOM 1049 C CA . VAL A 1 126 ? -5.964 -1.000 34.811 1.00 78.69 126 VAL A CA 1
ATOM 1050 C C . VAL A 1 126 ? -6.829 -0.513 35.976 1.00 78.69 126 VAL A C 1
ATOM 1052 O O . VAL A 1 126 ? -6.736 -1.071 37.064 1.00 78.69 126 VAL A O 1
ATOM 1055 N N . ARG A 1 127 ? -7.735 0.452 35.756 1.00 72.94 127 ARG A N 1
ATOM 1056 C CA . ARG A 1 127 ? -8.679 0.923 36.790 1.00 72.94 127 ARG A CA 1
ATOM 1057 C C . ARG A 1 127 ? -9.554 -0.196 37.357 1.00 72.94 127 ARG A C 1
ATOM 1059 O O . ARG A 1 127 ? -9.792 -0.200 38.557 1.00 72.94 127 ARG A O 1
ATOM 1066 N N . GLN A 1 128 ? -9.999 -1.141 36.530 1.00 62.69 128 GLN A N 1
ATOM 1067 C CA . GLN A 1 128 ? -10.743 -2.312 37.001 1.00 62.69 128 GLN A CA 1
ATOM 1068 C C . GLN A 1 128 ? -9.875 -3.260 37.838 1.00 62.69 128 GLN A C 1
ATOM 1070 O O . GLN A 1 128 ? -10.380 -3.851 38.784 1.00 62.69 128 GLN A O 1
ATOM 1075 N N . THR A 1 129 ? -8.580 -3.388 37.535 1.00 62.62 129 THR A N 1
ATOM 1076 C CA . THR A 1 129 ? -7.670 -4.271 38.283 1.00 62.62 129 THR A CA 1
ATOM 1077 C C . THR A 1 129 ? -7.099 -3.651 39.563 1.00 62.62 129 THR A C 1
ATOM 1079 O O . THR A 1 129 ? -6.764 -4.392 40.478 1.00 62.62 129 THR A O 1
ATOM 1082 N N . VAL A 1 130 ? -6.989 -2.316 39.656 1.00 61.84 130 VAL A N 1
ATOM 108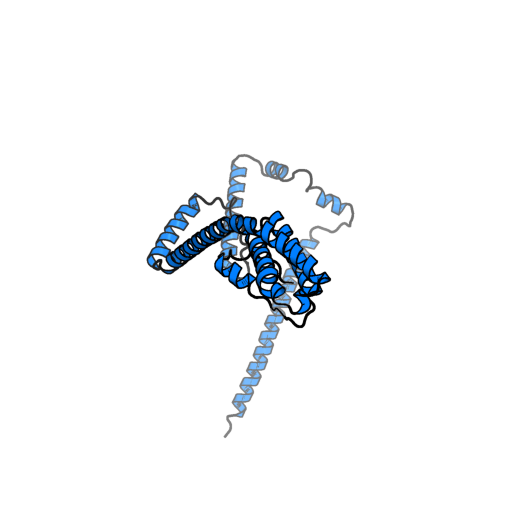3 C CA . VAL A 1 130 ? -6.562 -1.606 40.886 1.00 61.84 130 VAL A CA 1
ATOM 1084 C C . VAL A 1 130 ? -7.724 -1.105 41.751 1.00 61.84 130 VAL A C 1
ATOM 1086 O O . VAL A 1 130 ? -7.487 -0.500 42.797 1.00 61.84 130 VAL A O 1
ATOM 1089 N N . ALA A 1 131 ? -8.977 -1.363 41.364 1.00 53.28 131 ALA A N 1
ATOM 1090 C CA . ALA A 1 131 ? -10.112 -1.170 42.259 1.00 53.28 131 ALA A CA 1
ATOM 1091 C C . ALA A 1 131 ? -9.973 -2.144 43.440 1.00 53.28 131 ALA A C 1
ATOM 1093 O O . ALA A 1 131 ? -10.141 -3.354 43.298 1.00 53.28 131 ALA A O 1
ATOM 1094 N N . SER A 1 132 ? -9.616 -1.597 44.605 1.00 53.91 132 SER A N 1
ATOM 1095 C CA . SER A 1 132 ? -9.510 -2.323 45.872 1.00 53.91 132 SER A CA 1
ATOM 1096 C C . SER A 1 132 ? -10.783 -3.159 46.106 1.00 53.91 132 SER A C 1
ATOM 1098 O O . SER A 1 132 ? -11.876 -2.656 45.820 1.00 53.91 132 SER A O 1
ATOM 1100 N N . PRO A 1 133 ? -10.700 -4.400 46.629 1.00 56.28 133 PRO A N 1
ATOM 1101 C CA . PRO A 1 133 ? -11.863 -5.283 46.811 1.00 56.28 133 PRO A CA 1
ATOM 1102 C C . PRO A 1 133 ? -13.014 -4.618 47.589 1.00 56.28 133 PRO A C 1
ATOM 1104 O O . PRO A 1 133 ? -14.185 -4.919 47.366 1.00 56.28 133 PRO A O 1
ATOM 1107 N N . THR A 1 134 ? -12.700 -3.638 48.437 1.00 56.38 134 THR A N 1
ATOM 1108 C CA . THR A 1 134 ? -13.667 -2.843 49.202 1.00 56.38 134 THR A CA 1
ATOM 1109 C C . THR A 1 134 ? -14.467 -1.844 48.351 1.00 56.38 134 THR A C 1
ATOM 1111 O O . THR A 1 134 ? -15.604 -1.523 48.692 1.00 56.38 134 THR A O 1
ATOM 1114 N N . GLN A 1 135 ? -13.907 -1.340 47.245 1.00 53.91 135 GLN A N 1
ATOM 1115 C CA . GLN A 1 135 ? -14.606 -0.431 46.324 1.00 53.91 135 GLN A CA 1
ATOM 1116 C C . GLN A 1 135 ? -15.514 -1.191 45.351 1.00 53.91 135 GLN A C 1
ATOM 1118 O O . GLN A 1 135 ? -16.629 -0.743 45.101 1.00 53.91 135 GLN A O 1
ATOM 1123 N N . LEU A 1 136 ? -15.111 -2.389 44.911 1.00 54.53 136 LEU A N 1
ATOM 1124 C CA . LEU A 1 136 ? -15.942 -3.256 44.065 1.00 54.53 136 LEU A CA 1
ATOM 1125 C C . LEU A 1 136 ? -17.244 -3.681 44.763 1.00 54.53 136 LEU A C 1
ATOM 1127 O O . LEU A 1 136 ? -18.283 -3.737 44.113 1.00 54.53 136 LEU A O 1
ATOM 1131 N N . SER A 1 137 ? -17.219 -3.917 46.081 1.00 59.31 137 SER A N 1
ATOM 1132 C CA . SER A 1 137 ? -18.432 -4.242 46.849 1.00 59.31 137 SER A CA 1
ATOM 1133 C C . SER A 1 137 ? -19.397 -3.052 46.948 1.00 59.31 137 SER A C 1
ATOM 1135 O O . SER A 1 137 ? -20.601 -3.225 46.788 1.00 59.31 137 SER A O 1
ATOM 1137 N N . ARG A 1 138 ? -18.878 -1.830 47.149 1.00 58.56 138 ARG A N 1
ATOM 1138 C CA . ARG A 1 138 ? -19.696 -0.604 47.202 1.00 58.56 138 ARG A CA 1
ATOM 1139 C C . ARG A 1 138 ? -20.294 -0.244 45.846 1.00 58.56 138 ARG A C 1
ATOM 1141 O O . ARG A 1 138 ? -21.459 0.139 45.784 1.00 58.56 138 ARG A O 1
ATOM 1148 N N . ASP A 1 139 ? -19.519 -0.387 44.777 1.00 57.28 139 ASP A N 1
ATOM 1149 C CA . ASP A 1 139 ? -19.993 -0.122 43.420 1.00 57.28 139 ASP A CA 1
ATOM 1150 C C . ASP A 1 139 ? -20.976 -1.204 42.947 1.00 57.28 139 ASP A C 1
ATOM 1152 O O . ASP A 1 139 ? -21.925 -0.884 42.233 1.00 57.28 139 ASP A O 1
ATOM 1156 N N . PHE A 1 140 ? -20.829 -2.456 43.402 1.00 59.66 140 PHE A N 1
ATOM 1157 C CA . PHE A 1 140 ? -21.809 -3.524 43.178 1.00 59.66 140 PHE A CA 1
ATOM 1158 C C . PHE A 1 140 ? -23.133 -3.246 43.898 1.00 59.66 140 PHE A C 1
ATOM 1160 O O . PHE A 1 140 ? -24.186 -3.320 43.268 1.00 59.66 140 PHE A O 1
ATOM 1167 N N . ASP A 1 141 ? -23.106 -2.839 45.170 1.00 59.44 141 ASP A N 1
ATOM 1168 C CA . ASP A 1 141 ? -24.323 -2.475 45.906 1.00 59.44 141 ASP A CA 1
ATOM 1169 C C . ASP A 1 141 ? -25.025 -1.259 45.278 1.00 59.44 141 ASP A C 1
ATOM 1171 O O . ASP A 1 141 ? -26.248 -1.250 45.111 1.00 59.44 141 ASP A O 1
ATOM 1175 N N . ASN A 1 142 ? -24.258 -0.259 44.835 1.00 58.12 142 ASN A N 1
ATOM 1176 C CA . ASN A 1 142 ? -24.807 0.934 44.192 1.00 58.12 142 ASN A CA 1
ATOM 1177 C C . ASN A 1 142 ? -25.336 0.642 42.769 1.00 58.12 142 ASN A C 1
ATOM 1179 O O . ASN A 1 142 ? -26.374 1.171 42.363 1.00 58.12 142 ASN A O 1
ATOM 1183 N N . PHE A 1 143 ? -24.688 -0.264 42.025 1.00 58.00 143 PHE A N 1
ATOM 1184 C CA . PHE A 1 143 ? -25.163 -0.745 40.724 1.00 58.00 143 PHE A CA 1
ATOM 1185 C C . PHE A 1 143 ? -26.425 -1.606 40.857 1.00 58.00 143 PHE A C 1
ATOM 1187 O O . PHE A 1 143 ? -27.361 -1.429 40.085 1.00 58.00 143 PHE A O 1
ATOM 1194 N N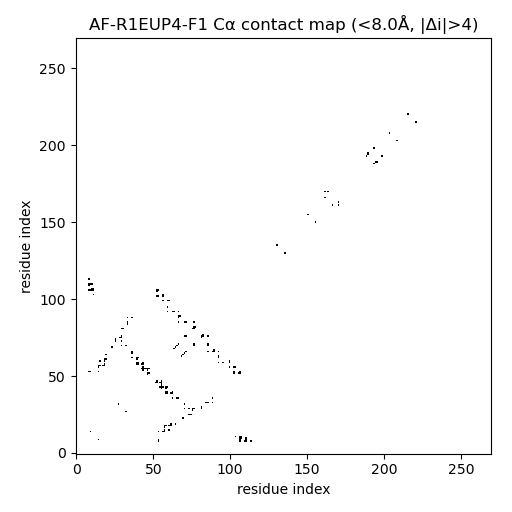 . VAL A 1 144 ? -26.517 -2.486 41.859 1.00 59.72 144 VAL A N 1
ATOM 1195 C CA . VAL A 1 144 ? -27.707 -3.320 42.109 1.00 59.72 144 VAL A CA 1
ATOM 1196 C C . VAL A 1 144 ? -28.920 -2.469 42.505 1.00 59.72 144 VAL A C 1
ATOM 1198 O O . VAL A 1 144 ? -30.047 -2.784 42.107 1.00 59.72 144 VAL A O 1
ATOM 1201 N N . LEU A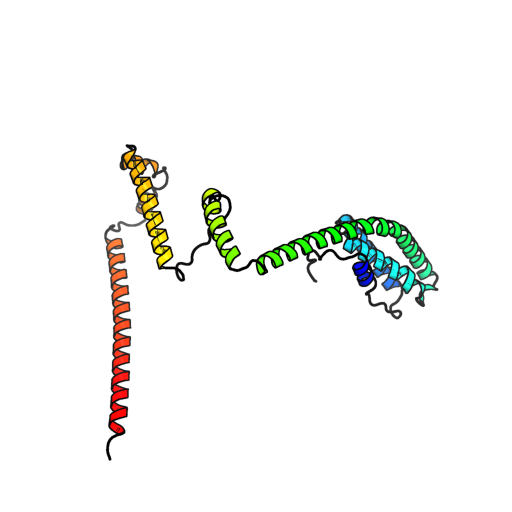 1 145 ? -28.713 -1.368 43.232 1.00 57.97 145 LEU A N 1
ATOM 1202 C CA . LEU A 1 145 ? -29.780 -0.436 43.610 1.00 57.97 145 LEU A CA 1
ATOM 1203 C C . LEU A 1 145 ? -30.252 0.443 42.436 1.00 57.97 145 LEU A C 1
ATOM 1205 O O . LEU A 1 145 ? -31.457 0.661 42.296 1.00 57.97 145 LEU A O 1
ATOM 1209 N N . HIS A 1 146 ? -29.350 0.887 41.552 1.00 53.41 146 HIS A N 1
ATOM 1210 C CA . HIS A 1 146 ? -29.712 1.688 40.374 1.00 53.41 146 HIS A CA 1
ATOM 1211 C C . HIS A 1 146 ? -30.211 0.853 39.180 1.00 53.41 146 HIS A C 1
ATOM 1213 O O . HIS A 1 146 ? -31.174 1.254 38.525 1.00 53.41 146 HIS A O 1
ATOM 1219 N N . ALA A 1 147 ? -29.654 -0.338 38.936 1.00 51.09 147 ALA A N 1
ATOM 1220 C CA . ALA A 1 147 ? -30.083 -1.232 37.857 1.00 51.09 147 ALA A CA 1
ATOM 1221 C C . ALA A 1 147 ? -31.509 -1.765 38.069 1.00 51.09 147 ALA A C 1
ATOM 1223 O O . ALA A 1 147 ? -32.250 -1.930 37.101 1.00 51.09 147 ALA A O 1
ATOM 1224 N N . ARG A 1 148 ? -31.946 -1.949 39.325 1.00 50.94 148 ARG A N 1
ATOM 1225 C CA . ARG A 1 148 ? -33.337 -2.321 39.651 1.00 50.94 148 ARG A CA 1
ATOM 1226 C C . ARG A 1 148 ? -34.362 -1.230 39.333 1.00 50.94 148 ARG A C 1
ATOM 1228 O O . ARG A 1 148 ? -35.545 -1.547 39.246 1.00 50.94 148 ARG A O 1
ATOM 1235 N N . LYS A 1 149 ? -33.933 0.028 39.172 1.00 52.03 149 LYS A N 1
ATOM 1236 C CA . LYS A 1 149 ? -34.820 1.166 38.884 1.00 52.03 149 LYS A CA 1
ATOM 1237 C C . LYS A 1 149 ? -34.823 1.577 37.405 1.00 52.03 149 LYS A C 1
ATOM 1239 O O . LYS A 1 149 ? -35.791 2.196 36.979 1.00 52.03 149 LYS A O 1
ATOM 1244 N N . SER A 1 150 ? -33.786 1.237 36.631 1.00 50.00 150 SER A N 1
ATOM 1245 C CA . SER A 1 150 ? -33.642 1.658 35.224 1.00 50.00 150 SER A CA 1
ATOM 1246 C C . SER A 1 150 ? -33.614 0.530 34.189 1.00 50.00 150 SER A C 1
ATOM 1248 O O . SER A 1 150 ? -33.696 0.817 32.998 1.00 50.00 150 SER A O 1
ATOM 1250 N N . SER A 1 151 ? -33.510 -0.737 34.598 1.00 49.12 151 SER A N 1
ATOM 1251 C CA . SER A 1 151 ? -33.479 -1.856 33.651 1.00 49.12 151 SER A CA 1
ATOM 1252 C C . SER A 1 151 ? -34.857 -2.496 33.567 1.00 49.12 151 SER A C 1
ATOM 1254 O O . SER A 1 151 ? -35.167 -3.399 34.340 1.00 49.12 151 SER A O 1
ATOM 1256 N N . ASP A 1 152 ? -35.683 -2.029 32.630 1.00 48.66 152 ASP A N 1
ATOM 1257 C CA . ASP A 1 152 ? -36.775 -2.846 32.105 1.00 48.66 152 ASP A CA 1
ATOM 1258 C C . ASP A 1 152 ? -36.143 -4.017 31.323 1.00 48.66 152 ASP A C 1
ATOM 1260 O O . ASP A 1 152 ? -35.523 -3.789 30.275 1.00 48.66 152 ASP A O 1
ATOM 1264 N N . PRO A 1 153 ? -36.234 -5.271 31.811 1.00 55.38 153 PRO A N 1
ATOM 1265 C CA . PRO A 1 153 ? -35.608 -6.420 31.160 1.00 55.38 153 PRO A CA 1
ATOM 1266 C C . PRO A 1 153 ? -36.160 -6.698 29.756 1.00 55.38 153 PRO A C 1
ATOM 1268 O O . PRO A 1 153 ? -35.580 -7.502 29.031 1.00 55.38 153 PRO A O 1
ATOM 1271 N N . ALA A 1 154 ? -37.263 -6.052 29.362 1.00 57.62 154 ALA A N 1
ATOM 1272 C CA . ALA A 1 154 ? -37.829 -6.164 28.025 1.00 57.62 154 ALA A CA 1
ATOM 1273 C C . ALA A 1 154 ? -37.008 -5.442 26.938 1.00 57.62 154 ALA A C 1
ATOM 1275 O O . ALA A 1 154 ? -37.135 -5.796 25.769 1.00 57.62 154 ALA A O 1
ATOM 1276 N N . LEU A 1 155 ? -36.167 -4.458 27.293 1.00 58.47 155 LEU A N 1
ATOM 1277 C CA . LEU A 1 155 ? -35.532 -3.568 26.308 1.00 58.47 155 LEU A CA 1
ATOM 1278 C C . LEU A 1 155 ? -34.053 -3.873 26.000 1.00 58.47 155 LEU A C 1
ATOM 1280 O O . LEU A 1 155 ? -33.597 -3.512 24.919 1.00 58.47 155 LEU A O 1
ATOM 1284 N N . PHE A 1 156 ? -33.294 -4.525 26.897 1.00 55.75 156 PHE A N 1
ATOM 1285 C CA . PHE A 1 156 ? -31.819 -4.565 26.778 1.00 55.75 156 PHE A CA 1
ATOM 1286 C C . PHE A 1 156 ? -31.102 -5.904 27.036 1.00 55.75 156 PHE A C 1
ATOM 1288 O O . PHE A 1 156 ? -29.872 -5.922 27.057 1.00 55.75 156 PHE A O 1
ATOM 1295 N N . GLY A 1 157 ? -31.782 -7.045 27.183 1.00 48.94 157 GLY A N 1
ATOM 1296 C CA . GLY A 1 157 ? -31.061 -8.300 27.436 1.00 48.94 157 GLY A CA 1
ATOM 1297 C C . GLY A 1 157 ? -31.781 -9.544 26.952 1.00 48.94 157 GLY A C 1
ATOM 1298 O O . GLY A 1 157 ? -32.846 -9.886 27.456 1.00 48.94 157 GLY A O 1
ATOM 1299 N N . GLY A 1 158 ? -31.162 -10.265 26.013 1.00 55.97 158 GLY A N 1
ATOM 1300 C CA . GLY A 1 158 ? -31.558 -11.631 25.689 1.00 55.97 158 GLY A CA 1
ATOM 1301 C C . GLY A 1 158 ? -31.566 -12.471 26.965 1.00 55.97 158 GLY A C 1
ATOM 1302 O O . GLY A 1 158 ? -30.541 -12.612 27.628 1.00 55.97 158 GLY A O 1
ATOM 1303 N N . LYS A 1 159 ? -32.743 -12.984 27.330 1.00 58.88 159 LYS A N 1
ATOM 1304 C CA . LYS A 1 159 ? -32.946 -13.879 28.473 1.00 58.88 159 LYS A CA 1
ATOM 1305 C C . LYS A 1 159 ? -31.904 -15.007 28.450 1.00 58.88 159 LYS A C 1
ATOM 1307 O O . LYS A 1 159 ? -31.927 -15.848 27.556 1.00 58.88 159 LYS A O 1
ATOM 1312 N N . GLN A 1 160 ? -30.996 -15.035 29.426 1.00 62.69 160 GLN A N 1
ATOM 1313 C CA . GLN A 1 160 ? -30.164 -16.215 29.654 1.00 62.69 160 GLN A CA 1
ATOM 1314 C C . GLN A 1 160 ? -31.083 -17.352 30.108 1.00 62.69 160 GLN A C 1
ATOM 1316 O O . GLN A 1 160 ? -31.759 -17.244 31.133 1.00 62.69 160 GLN A O 1
ATOM 1321 N N . SER A 1 161 ? -31.149 -18.426 29.322 1.00 63.22 161 SER A N 1
ATOM 1322 C CA . SER A 1 161 ? -31.810 -19.661 29.734 1.00 63.22 161 SER A CA 1
ATOM 1323 C C . SER A 1 161 ? -31.000 -20.278 30.870 1.00 63.22 161 SER A C 1
ATOM 1325 O O . SER A 1 161 ? -29.860 -20.687 30.660 1.00 63.22 161 SER A O 1
ATOM 1327 N N . LEU A 1 162 ? -31.571 -20.309 32.073 1.00 66.19 162 LEU A N 1
ATOM 1328 C CA . LEU A 1 162 ? -30.978 -21.015 33.205 1.00 66.19 162 LEU A CA 1
ATOM 1329 C C . LEU A 1 162 ? -31.057 -22.522 32.938 1.00 66.19 162 LEU A C 1
ATOM 1331 O O . LEU A 1 162 ? -32.149 -23.034 32.687 1.00 66.19 162 LEU A O 1
ATOM 1335 N N . ASP A 1 163 ? -29.921 -23.219 32.992 1.00 75.56 163 ASP A N 1
ATOM 1336 C CA . ASP A 1 163 ? -29.898 -24.677 32.889 1.00 75.56 163 ASP A CA 1
ATOM 1337 C C . ASP A 1 163 ? -30.505 -25.314 34.150 1.00 75.56 163 ASP A C 1
ATOM 1339 O O . ASP A 1 163 ? -30.118 -25.019 35.288 1.00 75.56 163 ASP A O 1
ATOM 1343 N N . ALA A 1 164 ? -31.491 -26.187 33.944 1.00 70.50 164 ALA A N 1
ATOM 1344 C CA . ALA A 1 164 ? -32.217 -26.850 35.022 1.00 70.50 164 ALA A CA 1
ATOM 1345 C C . ALA A 1 164 ? -31.373 -27.934 35.716 1.00 70.50 164 ALA A C 1
ATOM 1347 O O . ALA A 1 164 ? -31.701 -28.336 36.835 1.00 70.50 164 ALA A O 1
ATOM 1348 N N . GLY A 1 165 ? -30.296 -28.406 35.074 1.00 72.94 165 GLY A N 1
ATOM 1349 C CA . GLY A 1 165 ? -29.354 -29.360 35.653 1.00 72.94 165 GLY A CA 1
ATOM 1350 C C . GLY A 1 165 ? -28.559 -28.760 36.811 1.00 72.94 165 GLY A C 1
ATOM 1351 O O . GLY A 1 165 ? -28.555 -29.328 37.905 1.00 72.94 165 GLY A O 1
ATOM 1352 N N . GLU A 1 166 ? -27.947 -27.600 36.576 1.00 77.69 166 GLU A N 1
ATOM 1353 C CA . GLU A 1 166 ? -27.041 -26.927 37.515 1.00 77.69 166 GLU A CA 1
ATOM 1354 C C . GLU A 1 166 ? -27.759 -26.220 38.678 1.00 77.69 166 GLU A C 1
ATOM 1356 O O . GLU A 1 166 ? -27.245 -26.189 39.793 1.00 77.69 166 GLU A O 1
ATOM 1361 N N . ASN A 1 167 ? -28.961 -25.669 38.454 1.00 80.06 167 ASN A N 1
ATOM 1362 C CA . ASN A 1 167 ? -29.615 -24.755 39.405 1.00 80.06 167 ASN A CA 1
ATOM 1363 C C . ASN A 1 167 ? -31.059 -25.157 39.760 1.00 80.06 167 ASN A C 1
ATOM 1365 O O . ASN A 1 167 ? -31.979 -24.335 39.718 1.00 80.06 167 ASN A O 1
ATOM 1369 N N . ARG A 1 168 ? -31.267 -26.425 40.141 1.00 81.12 168 ARG A N 1
ATOM 1370 C CA . ARG A 1 168 ? -32.595 -27.011 40.435 1.00 81.12 168 ARG A CA 1
ATOM 1371 C C . ARG A 1 168 ? -33.415 -26.205 41.444 1.00 81.12 168 ARG A C 1
ATOM 1373 O O . ARG A 1 168 ? -34.548 -25.824 41.155 1.00 81.12 168 ARG A O 1
ATOM 1380 N N . ASP A 1 169 ? -32.841 -25.894 42.603 1.00 84.75 169 ASP A N 1
ATOM 1381 C CA . ASP A 1 169 ? -33.571 -25.219 43.685 1.00 84.75 169 ASP A CA 1
ATOM 1382 C C . ASP A 1 169 ? -33.964 -23.785 43.317 1.00 84.75 169 ASP A C 1
ATOM 1384 O O . ASP A 1 169 ? -35.038 -23.296 43.682 1.00 84.75 169 ASP A O 1
ATOM 1388 N N . LEU A 1 170 ? -33.100 -23.099 42.565 1.00 83.69 170 LEU A N 1
ATOM 1389 C CA . LEU A 1 170 ? -33.364 -21.750 42.083 1.00 83.69 170 LEU A CA 1
ATOM 1390 C C . LEU A 1 170 ? -34.434 -21.762 40.985 1.00 83.69 170 LEU A C 1
ATOM 1392 O O . LEU A 1 170 ? -35.341 -20.929 41.018 1.00 83.69 170 LEU A O 1
ATOM 1396 N N . ALA A 1 171 ? -34.383 -22.732 40.069 1.00 81.00 171 ALA A N 1
ATOM 1397 C CA . ALA A 1 171 ? -35.389 -22.918 39.029 1.00 81.00 171 ALA A CA 1
ATOM 1398 C C . ALA A 1 171 ? -36.781 -23.172 39.629 1.00 81.00 171 ALA A C 1
ATOM 1400 O O . ALA A 1 171 ? -37.748 -22.529 39.220 1.00 81.00 171 ALA A O 1
ATOM 1401 N N . VAL A 1 172 ? -36.881 -24.017 40.663 1.00 88.06 172 VAL A N 1
ATOM 1402 C CA . VAL A 1 172 ? -38.142 -24.268 41.385 1.00 88.06 172 VAL A CA 1
ATOM 1403 C C . VAL A 1 172 ? -38.671 -22.989 42.035 1.00 88.06 172 VAL A C 1
ATOM 1405 O O . VAL A 1 172 ? -39.854 -22.673 41.902 1.00 88.06 172 VAL A O 1
ATOM 1408 N N . LYS A 1 173 ? -37.811 -22.204 42.696 1.00 88.94 173 LYS A N 1
ATOM 1409 C CA . LYS A 1 173 ? -38.217 -20.933 43.323 1.00 88.94 173 LYS A CA 1
ATOM 1410 C C . LYS A 1 173 ? -38.694 -19.905 42.298 1.00 88.94 173 LYS A C 1
ATOM 1412 O O . LYS A 1 173 ? -39.690 -19.223 42.540 1.00 88.94 173 LYS A O 1
ATOM 1417 N N . ILE A 1 174 ? -38.011 -19.794 41.158 1.00 86.56 174 ILE A N 1
ATOM 1418 C CA . ILE A 1 174 ? -38.412 -18.901 40.063 1.00 86.56 174 ILE A CA 1
ATOM 1419 C C . ILE A 1 174 ? -39.749 -19.361 39.474 1.00 86.56 174 ILE A C 1
ATOM 1421 O O . ILE A 1 174 ? -40.650 -18.537 39.316 1.00 86.56 174 ILE A O 1
ATOM 1425 N N . ALA A 1 175 ? -39.919 -20.664 39.237 1.00 85.81 175 ALA A N 1
ATOM 1426 C CA . ALA A 1 175 ? -41.164 -21.236 38.733 1.00 85.81 175 ALA A CA 1
ATOM 1427 C C . ALA A 1 175 ? -42.338 -20.971 39.688 1.00 85.81 175 ALA A C 1
ATOM 1429 O O . ALA A 1 175 ? -43.363 -20.441 39.268 1.00 85.81 175 ALA A O 1
ATOM 1430 N N . GLN A 1 176 ? -42.177 -21.237 40.987 1.00 91.00 176 GLN A N 1
ATOM 1431 C CA . GLN A 1 176 ? -43.202 -20.946 41.998 1.00 91.00 176 GLN A CA 1
ATOM 1432 C C . GLN A 1 176 ? -43.544 -19.455 42.068 1.00 91.00 176 GLN A C 1
ATOM 1434 O O . GLN A 1 176 ? -44.710 -19.086 42.215 1.00 91.00 176 GLN A O 1
ATOM 1439 N N . LYS A 1 177 ? -42.537 -18.582 41.960 1.00 91.69 177 LYS A N 1
ATOM 1440 C CA . LYS A 1 177 ? -42.736 -17.130 41.951 1.00 91.69 177 LYS A CA 1
ATOM 1441 C C . LYS A 1 177 ? -43.533 -16.679 40.725 1.00 91.69 177 LYS A C 1
ATOM 1443 O O . LYS A 1 177 ? -44.429 -15.849 40.869 1.00 91.69 177 LYS A O 1
ATOM 1448 N N . GLU A 1 178 ? -43.245 -17.232 39.551 1.00 88.75 178 GLU A N 1
ATOM 1449 C CA . GLU A 1 178 ? -43.971 -16.924 38.316 1.00 88.75 178 GLU A CA 1
ATOM 1450 C C . GLU A 1 178 ? -45.402 -17.483 38.337 1.00 88.75 178 GLU A C 1
ATOM 1452 O O . GLU A 1 178 ? -46.334 -16.775 37.959 1.00 88.75 178 GLU A O 1
ATOM 1457 N N . ILE A 1 179 ? -45.608 -18.695 38.869 1.00 86.56 179 ILE A N 1
ATOM 1458 C CA . ILE A 1 179 ? -46.947 -19.268 39.092 1.00 86.56 179 ILE A CA 1
ATOM 1459 C C . ILE A 1 179 ? -47.773 -18.334 39.983 1.00 86.56 179 ILE A C 1
ATOM 1461 O O . ILE A 1 179 ? -48.847 -17.892 39.581 1.00 86.56 179 ILE A O 1
ATOM 1465 N N . ARG A 1 180 ? -47.229 -17.915 41.135 1.00 87.75 180 ARG A N 1
ATOM 1466 C CA . ARG A 1 180 ? -47.909 -16.969 42.036 1.00 87.75 180 ARG A CA 1
ATOM 1467 C C . ARG A 1 180 ? -48.209 -15.636 41.360 1.00 87.75 180 ARG A C 1
ATOM 1469 O O . ARG A 1 180 ? -49.284 -15.079 41.565 1.00 87.75 180 ARG A O 1
ATOM 1476 N N . ARG A 1 181 ? -47.281 -15.111 40.553 1.00 89.88 181 ARG A N 1
ATOM 1477 C CA . ARG A 1 181 ? -47.496 -13.868 39.800 1.00 89.88 181 ARG A CA 1
ATOM 1478 C C . ARG A 1 181 ? -48.683 -14.005 38.845 1.00 89.88 181 ARG A C 1
ATOM 1480 O O . ARG A 1 181 ? -49.528 -13.111 38.808 1.00 89.88 181 ARG A O 1
ATOM 1487 N N . ARG A 1 182 ? -48.761 -15.111 38.100 1.00 78.50 182 ARG A N 1
ATOM 1488 C CA . ARG A 1 182 ? -49.861 -15.385 37.165 1.00 78.50 182 ARG A CA 1
ATOM 1489 C C . ARG A 1 182 ? -51.180 -15.609 37.887 1.00 78.50 182 ARG A C 1
ATOM 1491 O O . ARG A 1 182 ? -52.188 -15.062 37.456 1.00 78.50 182 ARG A O 1
ATOM 1498 N N . ASP A 1 183 ? -51.176 -16.330 39.000 1.00 84.88 183 ASP A N 1
ATOM 1499 C CA . ASP A 1 183 ? -52.384 -16.564 39.793 1.00 84.88 183 ASP A CA 1
ATOM 1500 C C . ASP A 1 183 ? -52.928 -15.271 40.402 1.00 84.88 183 ASP A C 1
ATOM 1502 O O . ASP A 1 183 ? -54.136 -15.048 40.397 1.00 84.88 183 ASP A O 1
ATOM 1506 N N . LEU A 1 184 ? -52.052 -14.379 40.873 1.00 82.31 184 LEU A N 1
ATOM 1507 C CA . LEU A 1 184 ? -52.451 -13.057 41.356 1.00 82.31 184 LEU A CA 1
ATOM 1508 C C . LEU A 1 184 ? -53.015 -12.184 40.233 1.00 82.31 184 LEU A C 1
ATOM 1510 O O . LEU A 1 184 ? -54.008 -11.494 40.451 1.00 82.31 184 LEU A O 1
ATOM 1514 N N . ALA A 1 185 ? -52.418 -12.221 39.038 1.00 77.25 185 ALA A N 1
ATOM 1515 C CA . ALA A 1 185 ? -52.949 -11.512 37.876 1.00 77.25 185 ALA A CA 1
ATOM 1516 C C . ALA A 1 185 ? -54.341 -12.041 37.489 1.00 77.25 185 ALA A C 1
ATOM 1518 O O . ALA A 1 185 ? -55.268 -11.250 37.361 1.00 77.25 185 ALA A O 1
ATOM 1519 N N . LYS A 1 186 ? -54.517 -13.367 37.419 1.00 75.69 186 LYS A N 1
ATOM 1520 C CA . LYS A 1 186 ? -55.816 -14.010 37.162 1.00 75.69 186 LYS A CA 1
ATOM 1521 C C . LYS A 1 186 ? -56.856 -13.641 38.221 1.00 75.69 186 LYS A C 1
ATOM 1523 O O . LYS A 1 186 ? -57.964 -13.252 37.886 1.00 75.69 186 LYS A O 1
ATOM 1528 N N . ARG A 1 187 ? -56.497 -13.695 39.509 1.00 75.25 187 ARG A N 1
ATOM 1529 C CA . ARG A 1 187 ? -57.403 -13.312 40.609 1.00 75.25 187 ARG A CA 1
ATOM 1530 C C . ARG A 1 187 ? -57.842 -11.851 40.527 1.00 75.25 187 ARG A C 1
ATOM 1532 O O . ARG A 1 187 ? -58.996 -11.569 40.823 1.00 75.25 187 ARG A O 1
ATOM 1539 N N . LYS A 1 188 ? -56.955 -10.940 40.114 1.00 74.00 188 LYS A N 1
ATOM 1540 C CA . LYS A 1 188 ? -57.302 -9.526 39.902 1.00 74.00 188 LYS A CA 1
ATOM 1541 C C . LYS A 1 188 ? -58.272 -9.331 38.738 1.00 74.00 188 LYS A C 1
ATOM 1543 O O . LYS A 1 188 ? -59.163 -8.503 38.860 1.00 74.00 188 LYS A O 1
ATOM 1548 N N . VAL A 1 189 ? -58.123 -10.093 37.652 1.00 66.81 189 VAL A N 1
ATOM 1549 C CA . VAL A 1 189 ? -59.071 -10.051 36.526 1.00 66.81 189 VAL A CA 1
ATOM 1550 C C . VAL A 1 189 ? -60.440 -10.600 36.943 1.00 66.81 189 VAL A C 1
ATOM 1552 O O . VAL A 1 189 ? -61.445 -9.950 36.686 1.00 66.81 189 VAL A O 1
ATOM 1555 N N . ARG A 1 190 ? -60.488 -11.701 37.707 1.00 63.91 190 ARG A N 1
ATOM 1556 C CA . ARG A 1 190 ? -61.748 -12.227 38.272 1.00 63.91 190 ARG A CA 1
ATOM 1557 C C . ARG A 1 190 ? -62.424 -11.259 39.246 1.00 63.91 190 ARG A C 1
ATOM 1559 O O . ARG A 1 190 ? -63.634 -11.086 39.211 1.00 63.91 190 ARG A O 1
ATOM 1566 N N . GLN A 1 191 ? -61.652 -10.590 40.108 1.00 62.34 191 GLN A N 1
ATOM 1567 C CA . GLN A 1 191 ? -62.189 -9.565 41.014 1.00 62.34 191 GLN A CA 1
ATOM 1568 C C . GLN A 1 191 ? -62.723 -8.326 40.280 1.00 62.34 191 GLN A C 1
ATOM 1570 O O . GLN A 1 191 ? -63.524 -7.598 40.856 1.00 62.34 191 GLN A O 1
ATOM 1575 N N . ALA A 1 192 ? -62.318 -8.097 39.027 1.00 68.00 192 ALA A N 1
ATOM 1576 C CA . ALA A 1 192 ? -62.831 -7.016 38.190 1.00 68.00 192 ALA A CA 1
ATOM 1577 C C . ALA A 1 192 ? -64.187 -7.341 37.522 1.00 68.00 192 ALA A C 1
ATOM 1579 O O . ALA A 1 192 ? -64.641 -6.564 36.687 1.00 68.00 192 ALA A O 1
ATOM 1580 N N . GLY A 1 193 ? -64.845 -8.447 37.901 1.00 59.81 193 GLY A N 1
ATOM 1581 C CA . GLY A 1 193 ? -66.229 -8.754 37.519 1.00 59.81 193 GLY A CA 1
ATOM 1582 C C . GLY A 1 193 ? -66.399 -9.547 36.222 1.00 59.81 193 GLY A C 1
ATOM 1583 O O . GLY A 1 193 ? -67.528 -9.724 35.785 1.00 59.81 193 GLY A O 1
ATOM 1584 N N . VAL A 1 194 ? -65.309 -10.034 35.622 1.00 59.03 194 VAL A N 1
ATOM 1585 C CA . VAL A 1 194 ? -65.363 -10.910 34.440 1.00 59.03 194 VAL A CA 1
ATOM 1586 C C . VAL A 1 194 ? -65.628 -12.341 34.911 1.00 59.03 194 VAL A C 1
ATOM 1588 O O . VAL A 1 194 ? -64.857 -12.865 35.722 1.00 59.03 194 VAL A O 1
ATOM 1591 N N . SER A 1 195 ? -66.725 -12.952 34.453 1.00 65.81 195 SER A N 1
ATOM 1592 C CA . SER A 1 195 ? -67.089 -14.327 34.825 1.00 65.81 195 SER A CA 1
ATOM 1593 C C . SER A 1 195 ? -66.102 -15.340 34.229 1.00 65.81 195 SER A C 1
ATOM 1595 O O . SER A 1 195 ? -65.446 -15.064 33.222 1.00 65.81 195 SER A O 1
ATOM 1597 N N . ASP A 1 196 ? -65.974 -16.519 34.849 1.00 60.62 196 ASP A N 1
ATOM 1598 C CA . ASP A 1 196 ? -65.055 -17.564 34.368 1.00 60.62 196 ASP A CA 1
ATOM 1599 C C . ASP A 1 196 ? -65.392 -18.012 32.925 1.00 60.62 196 ASP A C 1
ATOM 1601 O O . ASP A 1 196 ? -64.482 -18.352 32.169 1.00 60.62 196 ASP A O 1
ATOM 1605 N N . GLU A 1 197 ? -66.666 -17.935 32.519 1.00 61.75 197 GLU A N 1
ATOM 1606 C CA . GLU A 1 197 ? -67.144 -18.220 31.154 1.00 61.75 197 GLU A CA 1
ATOM 1607 C C . GLU A 1 197 ? -66.747 -17.129 30.151 1.00 61.75 197 GLU A C 1
ATOM 1609 O O . GLU A 1 197 ? -66.196 -17.439 29.098 1.00 61.75 197 GLU A O 1
ATOM 1614 N N . GLU A 1 198 ? -66.898 -15.850 30.495 1.00 65.69 198 GLU A N 1
ATOM 1615 C CA . GLU A 1 198 ? -66.529 -14.732 29.613 1.00 65.69 198 GLU A CA 1
ATOM 1616 C C . GLU A 1 198 ? -64.998 -14.615 29.444 1.00 65.69 198 GLU A C 1
ATOM 1618 O O . GLU A 1 198 ? -64.469 -14.275 28.379 1.00 65.69 198 GLU A O 1
ATOM 1623 N N . GLU A 1 199 ? -64.241 -14.957 30.493 1.00 60.94 199 GLU A N 1
ATOM 1624 C CA . GLU A 1 199 ? -62.780 -15.032 30.450 1.00 60.94 199 GLU A CA 1
ATOM 1625 C C . GLU A 1 199 ? -62.275 -16.275 29.686 1.00 60.94 199 GLU A C 1
ATOM 1627 O O . GLU A 1 199 ? -61.137 -16.269 29.200 1.00 60.94 199 GLU A O 1
ATOM 1632 N N . ALA A 1 200 ? -63.077 -17.342 29.588 1.00 59.66 200 ALA A N 1
ATOM 1633 C CA . ALA A 1 200 ? -62.814 -18.500 28.734 1.00 59.66 200 ALA A CA 1
ATOM 1634 C C . ALA A 1 200 ? -63.112 -18.164 27.266 1.00 59.66 200 ALA A C 1
ATOM 1636 O O . ALA A 1 200 ? -62.222 -18.336 26.434 1.00 59.66 200 ALA A O 1
ATOM 1637 N N . GLU A 1 201 ? -64.265 -17.555 26.977 1.00 60.62 201 GLU A N 1
ATOM 1638 C CA . GLU A 1 201 ? -64.676 -17.117 25.636 1.00 60.62 201 GLU A CA 1
ATOM 1639 C C . GLU A 1 201 ? -63.683 -16.129 25.003 1.00 60.62 201 GLU A C 1
ATOM 1641 O O . GLU A 1 201 ? -63.324 -16.253 23.830 1.00 60.62 201 GLU A O 1
ATOM 1646 N N . ARG A 1 202 ? -63.143 -15.182 25.786 1.00 62.31 202 ARG A N 1
ATOM 1647 C CA . ARG A 1 202 ? -62.104 -14.244 25.314 1.00 62.31 202 ARG A CA 1
ATOM 1648 C C . ARG A 1 202 ? -60.740 -14.891 25.073 1.00 62.31 202 ARG A C 1
ATOM 1650 O O . ARG A 1 202 ? -59.937 -14.343 24.316 1.00 62.31 202 ARG A O 1
ATOM 1657 N N . ARG A 1 203 ? -60.433 -16.003 25.746 1.00 57.88 203 ARG A N 1
ATOM 1658 C CA . ARG A 1 203 ? -59.196 -16.773 25.520 1.00 57.88 203 ARG A CA 1
ATOM 1659 C C . ARG A 1 203 ? -59.348 -17.729 24.341 1.00 57.88 203 ARG A C 1
ATOM 1661 O O . ARG A 1 203 ? -58.372 -17.953 23.629 1.00 57.88 203 ARG A O 1
ATOM 1668 N N . THR A 1 204 ? -60.555 -18.225 24.090 1.00 51.28 204 THR A N 1
ATOM 1669 C CA . THR A 1 204 ? -60.917 -18.994 22.899 1.00 51.28 204 THR A CA 1
ATOM 1670 C C . THR A 1 204 ? -61.194 -18.050 21.732 1.00 51.28 204 THR A C 1
ATOM 1672 O O . THR A 1 204 ? -62.315 -17.909 21.255 1.00 51.28 204 THR A O 1
ATOM 1675 N N . GLY A 1 205 ? -60.150 -17.372 21.254 1.00 50.38 205 GLY A N 1
ATOM 1676 C CA . GLY A 1 205 ? -60.197 -16.628 20.000 1.00 50.38 205 GLY A CA 1
ATOM 1677 C C . GLY A 1 205 ? -60.364 -17.578 18.812 1.00 50.38 205 GLY A C 1
ATOM 1678 O O . GLY A 1 205 ? -59.374 -17.952 18.194 1.00 50.38 205 GLY A O 1
ATOM 1679 N N . GLY A 1 206 ? -61.604 -17.995 18.543 1.00 51.97 206 GLY A N 1
ATOM 1680 C CA . GLY A 1 206 ? -62.163 -18.427 17.255 1.00 51.97 206 GLY A CA 1
ATOM 1681 C C . GLY A 1 206 ? -61.511 -19.563 16.457 1.00 51.97 206 GLY A C 1
ATOM 1682 O O . GLY A 1 206 ? -62.052 -19.897 15.413 1.00 51.97 206 GLY A O 1
ATOM 1683 N N . MET A 1 207 ? -60.386 -20.148 16.877 1.00 46.00 207 MET A N 1
ATOM 1684 C CA . MET A 1 207 ? -59.636 -21.070 16.007 1.00 46.00 207 MET A CA 1
ATOM 1685 C C . MET A 1 207 ? -59.057 -22.304 16.703 1.00 46.00 207 MET A C 1
ATOM 1687 O O . MET A 1 207 ? -58.508 -23.151 16.018 1.00 46.00 207 MET A O 1
ATOM 1691 N N . TRP A 1 208 ? -59.160 -22.438 18.029 1.00 48.75 208 TRP A N 1
ATOM 1692 C CA . TRP A 1 208 ? -58.540 -23.558 18.765 1.00 48.75 208 TRP A CA 1
ATOM 1693 C C . TRP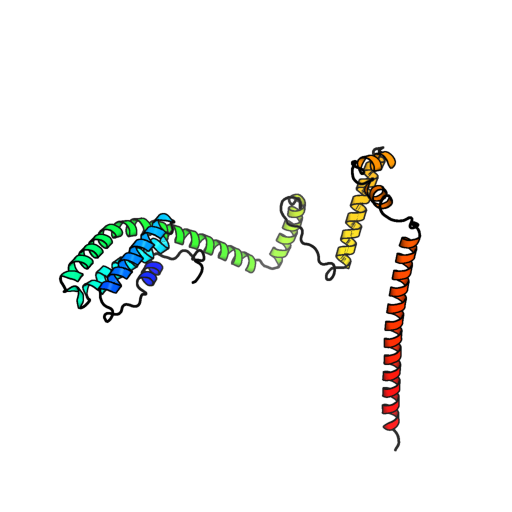 A 1 208 ? -59.527 -24.534 19.423 1.00 48.75 208 TRP A C 1
ATOM 1695 O O . TRP A 1 208 ? -59.092 -25.580 19.886 1.00 48.75 208 TRP A O 1
ATOM 1705 N N . ASN A 1 209 ? -60.837 -24.253 19.416 1.00 46.69 209 ASN A N 1
ATOM 1706 C CA . ASN A 1 209 ? -61.846 -25.192 19.940 1.00 46.69 209 ASN A CA 1
ATOM 1707 C C . A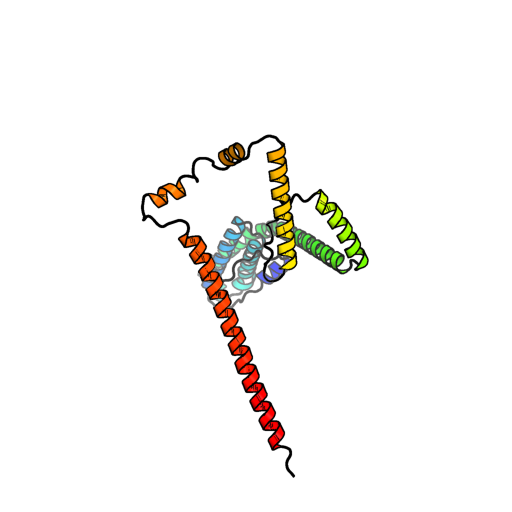SN A 1 209 ? -62.224 -26.295 18.937 1.00 46.69 209 ASN A C 1
ATOM 1709 O O . ASN A 1 209 ? -62.753 -27.317 19.342 1.00 46.69 209 ASN A O 1
ATOM 1713 N N . ASN A 1 210 ? -61.928 -26.118 17.645 1.00 49.22 210 ASN A N 1
ATOM 1714 C CA . ASN A 1 210 ? -62.287 -27.096 16.612 1.00 49.22 210 ASN A CA 1
ATOM 1715 C C . ASN A 1 210 ? -61.229 -28.180 16.383 1.00 49.22 210 ASN A C 1
ATOM 1717 O O . ASN A 1 210 ? -61.456 -29.078 15.591 1.00 49.22 210 ASN A O 1
ATOM 1721 N N . TRP A 1 211 ? -60.068 -28.115 17.041 1.00 53.78 211 TRP A N 1
ATOM 1722 C CA . TRP A 1 211 ? -58.983 -29.066 16.763 1.00 53.78 211 TRP A CA 1
ATOM 1723 C C . TRP A 1 211 ? -59.221 -30.418 17.441 1.00 53.78 211 TRP A C 1
ATOM 1725 O O . TRP A 1 211 ? -58.609 -31.405 17.051 1.00 53.78 211 TRP A O 1
ATOM 1735 N N . GLU A 1 212 ? -60.100 -30.466 18.443 1.00 48.69 212 GLU A N 1
ATOM 1736 C CA . GLU A 1 212 ? -60.544 -31.712 19.069 1.00 48.69 212 GLU A CA 1
ATOM 1737 C C . GLU A 1 212 ? -61.675 -32.350 18.240 1.00 48.69 212 GLU A C 1
ATOM 1739 O O . GLU A 1 212 ? -61.591 -33.531 17.919 1.00 48.69 212 GLU A O 1
ATOM 1744 N N . ASP A 1 213 ? -62.639 -31.558 17.751 1.00 53.91 213 ASP A N 1
ATOM 1745 C CA . ASP A 1 213 ? -63.712 -32.031 16.854 1.00 53.91 213 ASP A CA 1
ATOM 1746 C C . ASP A 1 213 ? -63.211 -32.437 15.450 1.00 53.91 213 ASP A C 1
ATOM 1748 O O . ASP A 1 213 ? -63.656 -33.450 14.904 1.00 53.91 213 ASP A O 1
ATOM 1752 N N . ASP A 1 214 ? -62.237 -31.717 14.876 1.00 52.88 214 ASP A N 1
ATOM 1753 C CA . ASP A 1 214 ? -61.646 -32.046 13.567 1.00 52.88 214 ASP A CA 1
ATOM 1754 C C . ASP A 1 214 ? -60.788 -33.330 13.618 1.00 52.88 214 ASP A C 1
ATOM 1756 O O . ASP A 1 214 ? -60.585 -33.976 12.591 1.00 52.88 214 ASP A O 1
ATOM 1760 N N . LEU A 1 215 ? -60.314 -33.748 14.802 1.00 54.66 215 LEU A N 1
ATOM 1761 C CA . LEU A 1 215 ? -59.642 -35.042 14.999 1.00 54.66 215 LEU A CA 1
ATOM 1762 C C . LEU A 1 215 ? -60.633 -36.184 15.261 1.00 54.66 215 LEU A C 1
ATOM 1764 O O . LEU A 1 215 ? -60.366 -37.323 14.878 1.00 54.66 215 LEU A O 1
ATOM 1768 N N . VAL A 1 216 ? -61.785 -35.890 15.869 1.00 51.25 216 VAL A N 1
ATOM 1769 C CA . VAL A 1 216 ? -62.845 -36.878 16.132 1.00 51.25 216 VAL A CA 1
ATOM 1770 C C . VAL A 1 216 ? -63.576 -37.279 14.842 1.00 51.25 216 VAL A C 1
ATOM 1772 O O . VAL A 1 216 ? -64.081 -38.399 14.744 1.00 51.25 216 VAL A O 1
ATOM 1775 N N . SER A 1 217 ? -63.586 -36.418 13.818 1.00 54.94 217 SER A N 1
ATOM 1776 C CA . SER A 1 217 ? -64.216 -36.725 12.526 1.00 54.94 217 SER A CA 1
ATOM 1777 C C . SER A 1 217 ? -63.445 -37.749 11.674 1.00 54.94 217 SER A C 1
ATOM 1779 O O . SER A 1 217 ? -64.077 -38.431 10.867 1.00 54.94 217 SER A O 1
ATOM 1781 N N . ASP A 1 218 ? -62.124 -37.887 11.845 1.00 50.72 218 ASP A N 1
ATOM 1782 C CA . ASP A 1 218 ? -61.267 -38.687 10.945 1.00 50.72 218 ASP A CA 1
ATOM 1783 C C . ASP A 1 218 ? -60.645 -39.948 11.573 1.00 50.72 218 ASP A C 1
ATOM 1785 O O . ASP A 1 218 ? -59.892 -40.672 10.916 1.00 50.72 218 ASP A O 1
ATOM 1789 N N . GLY A 1 219 ? -60.993 -40.306 12.811 1.00 49.47 219 GLY A N 1
ATOM 1790 C CA . GLY A 1 219 ? -60.448 -41.529 13.394 1.00 49.47 219 GLY A CA 1
ATOM 1791 C C . GLY A 1 219 ? -61.066 -41.938 14.717 1.00 49.47 219 GLY A C 1
ATOM 1792 O O . GLY A 1 219 ? -60.733 -41.373 15.741 1.00 49.47 219 GLY A O 1
ATOM 1793 N N . ALA A 1 220 ? -61.883 -42.992 14.653 1.00 46.03 220 ALA A N 1
ATOM 1794 C CA . ALA A 1 220 ? -62.170 -43.963 15.710 1.00 46.03 220 ALA A CA 1
ATOM 1795 C C . ALA A 1 220 ? -62.613 -43.438 17.095 1.00 46.03 220 ALA A C 1
ATOM 1797 O O . ALA A 1 220 ? -61.909 -42.755 17.823 1.00 46.03 220 ALA A O 1
ATOM 1798 N N . LYS A 1 221 ? -63.789 -43.914 17.513 1.00 46.84 221 LYS A N 1
ATOM 1799 C CA . LYS A 1 221 ? -64.264 -43.888 18.899 1.00 46.84 221 LYS A CA 1
ATOM 1800 C C . LYS A 1 221 ? -63.233 -44.560 19.822 1.00 46.84 221 LYS A C 1
ATOM 1802 O O . LYS A 1 221 ? -63.226 -45.785 19.905 1.00 46.84 221 LYS A O 1
ATOM 1807 N N . GLU A 1 222 ? -62.416 -43.791 20.526 1.00 54.91 222 GLU A N 1
ATOM 1808 C CA . GLU A 1 222 ? -61.660 -44.267 21.690 1.00 54.91 222 GLU A CA 1
ATOM 1809 C C . GLU A 1 222 ? -62.039 -43.410 22.903 1.00 54.91 222 GLU A C 1
ATOM 1811 O O . GLU A 1 222 ? -62.091 -42.182 22.830 1.00 54.91 222 GLU A O 1
ATOM 1816 N N . GLU A 1 223 ? -62.416 -44.080 23.994 1.00 57.09 223 GLU A N 1
ATOM 1817 C CA . GLU A 1 223 ? -62.927 -43.452 25.210 1.00 57.09 223 GLU A CA 1
ATOM 1818 C C . GLU A 1 223 ? -61.841 -42.601 25.900 1.00 57.09 223 GLU A C 1
ATOM 1820 O O . GLU A 1 223 ? -60.695 -43.037 26.035 1.00 57.09 223 GLU A O 1
ATOM 1825 N N . PRO A 1 224 ? -62.185 -41.409 26.423 1.00 54.97 224 PRO A N 1
ATOM 1826 C CA . PRO A 1 224 ? -61.234 -40.501 27.078 1.00 54.97 224 PRO A CA 1
ATOM 1827 C C . PRO A 1 224 ? -60.581 -41.082 28.350 1.00 54.97 224 PRO A C 1
ATOM 1829 O O . PRO A 1 224 ? -59.567 -40.559 28.824 1.00 54.97 224 PRO A O 1
ATOM 1832 N N . ASP A 1 225 ? -61.118 -42.178 28.888 1.00 58.66 225 ASP A N 1
ATOM 1833 C CA . ASP A 1 225 ? -60.596 -42.853 30.076 1.00 58.66 225 ASP A CA 1
ATOM 1834 C C . ASP A 1 225 ? -59.317 -43.671 29.806 1.00 58.66 225 ASP A C 1
ATOM 1836 O O . ASP A 1 225 ? -58.516 -43.870 30.728 1.00 58.66 225 ASP A O 1
ATOM 1840 N N . ASP A 1 226 ? -59.044 -44.063 28.557 1.00 64.50 226 ASP A N 1
ATOM 1841 C CA . ASP A 1 226 ? -57.904 -44.931 28.228 1.00 64.50 226 ASP A CA 1
ATOM 1842 C C . ASP A 1 226 ? -56.551 -44.207 28.318 1.00 64.50 226 ASP A C 1
ATOM 1844 O O . ASP A 1 226 ? -55.551 -44.785 28.756 1.00 64.50 226 ASP A O 1
ATOM 1848 N N . LEU A 1 227 ? -56.495 -42.908 28.001 1.00 59.84 227 LEU A N 1
ATOM 1849 C CA . LEU A 1 227 ? -55.249 -42.129 28.063 1.00 59.84 227 LEU A CA 1
ATOM 1850 C C . LEU A 1 227 ? -54.796 -41.876 29.504 1.00 59.84 227 LEU A C 1
ATOM 1852 O O . LEU A 1 227 ? -53.611 -42.013 29.823 1.00 59.84 227 LEU A O 1
ATOM 1856 N N . SER A 1 228 ? -55.735 -41.543 30.392 1.00 68.38 228 SER A N 1
ATOM 1857 C CA . SER A 1 228 ? -55.453 -41.335 31.818 1.00 68.38 228 SER A CA 1
ATOM 1858 C C . SER A 1 228 ? -54.992 -42.637 32.483 1.00 68.38 228 SER A C 1
ATOM 1860 O O . SER A 1 228 ? -53.998 -42.665 33.228 1.00 68.38 228 SER A O 1
ATOM 1862 N N . GLN A 1 229 ? -55.646 -43.753 32.141 1.00 72.44 229 GLN A N 1
ATOM 1863 C CA . GLN A 1 229 ? -55.242 -45.081 32.594 1.00 72.44 229 GLN A CA 1
ATOM 1864 C C . GLN A 1 229 ? -53.866 -45.473 32.045 1.00 72.44 229 GLN A C 1
ATOM 1866 O O . GLN A 1 229 ? -53.014 -45.928 32.814 1.00 72.44 229 GLN A O 1
ATOM 1871 N N . MET A 1 230 ? -53.584 -45.201 30.767 1.00 70.12 230 MET A N 1
ATOM 1872 C CA . MET A 1 230 ? -52.290 -45.485 30.147 1.00 70.12 230 MET A CA 1
ATOM 1873 C C . MET A 1 230 ? -51.152 -44.676 30.784 1.00 70.12 230 MET A C 1
ATOM 1875 O O . MET A 1 230 ? -50.094 -45.236 31.081 1.00 70.12 230 MET A O 1
ATOM 1879 N N . ILE A 1 231 ? -51.356 -43.387 31.074 1.00 75.12 231 ILE A N 1
ATOM 1880 C CA . ILE A 1 231 ? -50.357 -42.544 31.757 1.00 75.12 231 ILE A CA 1
ATOM 1881 C C . ILE A 1 231 ? -50.052 -43.096 33.155 1.00 75.12 231 ILE A C 1
ATOM 1883 O O . ILE A 1 231 ? -48.886 -43.240 33.542 1.00 75.12 231 ILE A O 1
ATOM 1887 N N . THR A 1 232 ? -51.094 -43.473 33.895 1.00 75.94 232 THR A N 1
ATOM 1888 C CA . THR A 1 232 ? -50.960 -44.052 35.239 1.00 75.94 232 THR A CA 1
ATOM 1889 C C . THR A 1 232 ? -50.237 -45.401 35.188 1.00 75.94 232 THR A C 1
ATOM 1891 O O . THR A 1 232 ? -49.359 -45.685 36.009 1.00 75.94 232 THR A O 1
ATOM 1894 N N . GLN A 1 233 ? -50.527 -46.215 34.172 1.00 76.62 233 GLN A N 1
ATOM 1895 C CA . GLN A 1 233 ? -49.923 -47.529 33.973 1.00 76.62 233 GLN A CA 1
ATOM 1896 C C . GLN A 1 233 ? -48.453 -47.444 33.538 1.00 76.62 233 GLN A C 1
ATOM 1898 O O . GLN A 1 233 ? -47.620 -48.204 34.041 1.00 76.62 233 GLN A O 1
ATOM 1903 N N . VAL A 1 234 ? -48.093 -46.493 32.670 1.00 78.38 234 VAL A N 1
ATOM 1904 C CA . VAL A 1 234 ? -46.699 -46.222 32.276 1.00 78.38 234 VAL A CA 1
ATOM 1905 C C . VAL A 1 234 ? -45.890 -45.715 33.471 1.00 78.38 234 VAL A C 1
ATOM 1907 O O . VAL A 1 234 ? -44.776 -46.196 33.702 1.00 78.38 234 VAL A O 1
ATOM 1910 N N . GLY A 1 235 ? -46.463 -44.826 34.290 1.00 76.44 235 GLY A N 1
ATOM 1911 C CA . GLY A 1 235 ? -45.849 -44.375 35.541 1.00 76.44 235 GLY A CA 1
ATOM 1912 C C . GLY A 1 235 ? -45.575 -45.533 36.504 1.00 76.44 235 GLY A C 1
ATOM 1913 O O . GLY A 1 235 ? -44.468 -45.658 37.038 1.00 76.44 235 GLY A O 1
ATOM 1914 N N . ARG A 1 236 ? -46.542 -46.446 36.654 1.00 76.00 236 ARG A N 1
ATOM 1915 C CA . ARG A 1 236 ? -46.402 -47.640 37.498 1.00 76.00 236 ARG A CA 1
ATOM 1916 C C . ARG A 1 236 ? -45.329 -48.602 36.974 1.00 76.00 236 ARG A C 1
ATOM 1918 O O . ARG A 1 236 ? -44.484 -49.047 37.748 1.00 76.00 236 ARG A O 1
ATOM 1925 N N . ARG A 1 237 ? -45.282 -48.856 35.657 1.00 72.25 237 ARG A N 1
ATOM 1926 C CA . ARG A 1 237 ? -44.232 -49.679 35.014 1.00 72.25 237 ARG A CA 1
ATOM 1927 C C . ARG A 1 237 ? -42.837 -49.077 35.195 1.00 72.25 237 ARG A C 1
ATOM 1929 O O . ARG A 1 237 ? -41.879 -49.811 35.435 1.00 72.25 237 ARG A O 1
ATOM 1936 N N . GLY A 1 238 ? -42.716 -47.750 35.126 1.00 76.56 238 GLY A N 1
ATOM 1937 C CA . GLY A 1 238 ? -41.465 -47.042 35.397 1.00 76.56 238 GLY A CA 1
ATOM 1938 C C . GLY A 1 238 ? -40.986 -47.230 36.839 1.00 76.56 238 GLY A C 1
ATOM 1939 O O . GLY A 1 238 ? -39.816 -47.544 37.068 1.00 76.56 238 GLY A O 1
ATOM 1940 N N . GLN A 1 239 ? -41.893 -47.113 37.811 1.00 70.44 239 GLN A N 1
ATOM 1941 C CA . GLN A 1 239 ? -41.584 -47.326 39.229 1.00 70.44 239 GLN A CA 1
ATOM 1942 C C . GLN A 1 239 ? -41.205 -48.785 39.534 1.00 70.44 239 GLN A C 1
ATOM 1944 O O . GLN A 1 239 ? -40.227 -49.023 40.244 1.00 70.44 239 GLN A O 1
ATOM 1949 N N . GLU A 1 240 ? -41.892 -49.762 38.934 1.00 72.38 240 GLU A N 1
ATOM 1950 C CA . GLU A 1 240 ? -41.549 -51.188 39.043 1.00 72.38 240 GLU A CA 1
ATOM 1951 C C . GLU A 1 240 ? -40.161 -51.496 38.444 1.00 72.38 240 GLU A C 1
ATOM 1953 O O . GLU A 1 240 ? -39.377 -52.242 39.036 1.00 72.38 240 GLU A O 1
ATOM 1958 N N . ALA A 1 241 ? -39.799 -50.880 37.313 1.00 69.50 241 ALA A N 1
ATOM 1959 C CA . ALA A 1 241 ? -38.474 -51.031 36.704 1.00 69.50 241 ALA A CA 1
ATOM 1960 C C . ALA A 1 241 ? -37.351 -50.403 37.553 1.00 69.50 241 ALA A C 1
ATOM 1962 O O . ALA A 1 241 ? -36.233 -50.925 37.613 1.00 69.50 241 ALA A O 1
ATOM 1963 N N . ILE A 1 242 ? -37.635 -49.291 38.237 1.00 69.81 242 ILE A N 1
ATOM 1964 C CA . ILE A 1 242 ? -36.707 -48.664 39.190 1.00 69.81 242 ILE A CA 1
ATOM 1965 C C . ILE A 1 242 ? -36.549 -49.544 40.440 1.00 69.81 242 ILE A C 1
ATOM 1967 O O . ILE A 1 242 ? -35.427 -49.726 40.919 1.00 69.81 242 ILE A O 1
ATOM 1971 N N . ALA A 1 243 ? -37.634 -50.145 40.935 1.00 69.06 243 ALA A N 1
ATOM 1972 C CA . ALA A 1 243 ? -37.600 -51.071 42.065 1.00 69.06 243 ALA A CA 1
ATOM 1973 C C . ALA A 1 243 ? -36.819 -52.360 41.745 1.00 69.06 243 ALA A C 1
ATOM 1975 O O . ALA A 1 243 ? -36.013 -52.797 42.567 1.00 69.06 243 ALA A O 1
ATOM 1976 N N . ARG A 1 244 ? -36.968 -52.924 40.534 1.00 67.19 244 ARG A N 1
ATOM 1977 C CA . ARG A 1 244 ? -36.176 -54.084 40.072 1.00 67.19 244 ARG A CA 1
ATOM 1978 C C . ARG A 1 244 ? -34.680 -53.780 40.020 1.00 67.19 244 ARG A C 1
ATOM 1980 O O . ARG A 1 244 ? -33.900 -54.539 40.590 1.00 67.19 244 ARG A O 1
ATOM 1987 N N . ARG A 1 245 ? -34.289 -52.633 39.447 1.00 63.28 245 ARG A N 1
ATOM 1988 C CA . ARG A 1 245 ? -32.881 -52.194 39.424 1.00 63.28 245 ARG A CA 1
ATOM 1989 C C . ARG A 1 245 ? -32.309 -51.990 40.826 1.00 63.28 245 ARG A C 1
ATOM 1991 O O . ARG A 1 245 ? -31.186 -52.400 41.094 1.00 63.28 245 ARG A O 1
ATOM 1998 N N . ARG A 1 246 ? -33.082 -51.415 41.754 1.00 63.00 246 ARG A N 1
ATOM 1999 C CA . ARG A 1 246 ? -32.662 -51.286 43.163 1.00 63.00 246 ARG A CA 1
ATOM 2000 C C . ARG A 1 246 ? -32.534 -52.647 43.861 1.00 63.00 246 ARG A C 1
ATOM 2002 O O . ARG A 1 246 ? -31.601 -52.840 44.633 1.00 63.00 246 ARG A O 1
ATOM 2009 N N . GLY A 1 247 ? -33.419 -53.599 43.565 1.00 64.38 247 GLY A N 1
ATOM 2010 C CA . GLY A 1 247 ? -33.356 -54.964 44.093 1.00 64.38 247 GLY A CA 1
ATOM 2011 C C . GLY A 1 247 ? -32.147 -55.764 43.596 1.00 64.38 247 GLY A C 1
ATOM 2012 O O . GLY A 1 247 ? -31.539 -56.486 44.382 1.00 64.38 247 GLY A O 1
ATOM 2013 N N . GLU A 1 248 ? -31.758 -55.614 42.327 1.00 59.88 248 GLU A N 1
ATOM 2014 C CA . GLU A 1 248 ? -30.552 -56.239 41.758 1.00 59.88 248 GLU A CA 1
ATOM 2015 C C . GLU A 1 248 ? -29.265 -55.683 42.372 1.00 59.88 248 GLU A C 1
ATOM 2017 O O . GLU A 1 248 ? -28.380 -56.459 42.733 1.00 59.88 248 GLU A O 1
ATOM 2022 N N . VAL A 1 249 ? -29.192 -54.367 42.594 1.00 59.34 249 VAL A N 1
ATOM 2023 C CA . VAL A 1 249 ? -28.055 -53.728 43.280 1.00 59.34 249 VAL A CA 1
ATOM 2024 C C . VAL A 1 249 ? -27.902 -54.255 44.713 1.00 59.34 249 VAL A C 1
ATOM 2026 O O . VAL A 1 249 ? -26.792 -54.561 45.146 1.00 59.34 249 VAL A O 1
ATOM 2029 N N . LEU A 1 250 ? -29.008 -54.453 45.440 1.00 60.19 250 LEU A N 1
ATOM 2030 C CA . LEU A 1 250 ? -28.980 -55.035 46.789 1.00 60.19 250 LEU A CA 1
ATOM 2031 C C . LEU A 1 250 ? -28.611 -56.530 46.784 1.00 60.19 250 LEU A C 1
ATOM 2033 O O . LEU A 1 250 ? -27.950 -57.008 47.710 1.00 60.19 250 LEU A O 1
ATOM 2037 N N . ARG A 1 251 ? -29.005 -57.275 45.742 1.00 58.44 251 ARG A N 1
ATOM 2038 C CA . ARG A 1 251 ? -28.675 -58.701 45.581 1.00 58.44 251 ARG A CA 1
ATOM 2039 C C . ARG A 1 251 ? -27.188 -58.894 45.256 1.00 58.44 251 ARG A C 1
ATOM 2041 O O . ARG A 1 251 ? -26.549 -59.741 45.873 1.00 58.44 251 ARG A O 1
ATOM 2048 N N . LEU A 1 252 ? -26.624 -58.059 44.380 1.00 59.66 252 LEU A N 1
ATOM 2049 C CA . LEU A 1 252 ? -25.186 -58.025 44.084 1.00 59.66 252 LEU A CA 1
ATOM 2050 C C . LEU A 1 252 ? -24.361 -57.577 45.301 1.00 59.66 252 LEU A C 1
ATOM 2052 O O . LEU A 1 252 ? -23.325 -58.175 45.580 1.00 59.66 252 LEU A O 1
ATOM 2056 N N . GLY A 1 253 ? -24.857 -56.611 46.084 1.00 57.47 253 GLY A N 1
ATOM 2057 C CA . GLY A 1 253 ? -24.228 -56.192 47.342 1.00 57.47 253 GLY A CA 1
ATOM 2058 C C . GLY A 1 253 ? -24.175 -57.299 48.405 1.00 57.47 253 GLY A C 1
ATOM 2059 O O . GLY A 1 253 ? -23.157 -57.459 49.077 1.00 57.47 253 GLY A O 1
ATOM 2060 N N . ARG A 1 254 ? -25.228 -58.125 48.528 1.00 60.44 254 ARG A N 1
ATOM 2061 C CA . ARG A 1 254 ? -25.223 -59.295 49.429 1.00 60.44 254 ARG A CA 1
ATOM 2062 C C . ARG A 1 254 ? -24.271 -60.401 48.973 1.00 60.44 254 ARG A C 1
ATOM 2064 O O . ARG A 1 254 ? -23.634 -61.014 49.824 1.00 60.44 254 ARG A O 1
ATOM 2071 N N . ILE A 1 255 ? -24.149 -60.642 47.665 1.00 59.84 255 ILE A N 1
ATOM 2072 C CA . ILE A 1 255 ? -23.197 -61.626 47.120 1.00 59.84 255 ILE A CA 1
ATOM 2073 C C . ILE A 1 255 ? -21.757 -61.171 47.393 1.00 59.84 255 ILE A C 1
ATOM 2075 O O . ILE A 1 255 ? -20.960 -61.959 47.894 1.00 59.84 255 ILE A O 1
ATOM 2079 N N . TYR A 1 256 ? -21.445 -59.892 47.160 1.00 57.06 256 TYR A N 1
ATOM 2080 C CA . TYR A 1 256 ? -20.121 -59.336 47.457 1.00 57.06 256 TYR A CA 1
ATOM 2081 C C . TYR A 1 256 ? -19.771 -59.413 48.953 1.00 57.06 256 TYR A C 1
ATOM 2083 O O . TYR A 1 256 ? -18.656 -59.787 49.305 1.00 57.06 256 TYR A O 1
ATOM 2091 N N . CYS A 1 257 ? -20.730 -59.145 49.845 1.00 56.06 257 CYS A N 1
ATOM 2092 C CA . CYS A 1 257 ? -20.507 -59.231 51.290 1.00 56.06 257 CYS A CA 1
ATOM 2093 C C . CYS A 1 257 ? -20.313 -60.686 51.775 1.00 56.06 257 CYS A C 1
ATOM 2095 O O . CYS A 1 257 ? -19.432 -60.951 52.591 1.00 56.06 257 CYS A O 1
ATOM 2097 N N . ALA A 1 258 ? -21.061 -61.650 51.222 1.00 58.66 258 ALA A N 1
ATOM 2098 C CA . ALA A 1 258 ? -20.917 -63.070 51.561 1.00 58.66 258 ALA A CA 1
ATOM 2099 C C . ALA A 1 258 ? -19.595 -63.686 51.061 1.00 58.66 258 ALA A C 1
ATOM 2101 O O . ALA A 1 258 ? -19.040 -64.565 51.721 1.00 58.66 258 ALA A O 1
ATOM 2102 N N . VAL A 1 259 ? -19.072 -63.220 49.920 1.00 58.25 259 VAL A N 1
ATOM 2103 C CA . VAL A 1 259 ? -17.746 -63.620 49.418 1.00 58.25 259 VAL A CA 1
ATOM 2104 C C . VAL A 1 259 ? -16.634 -63.013 50.280 1.00 58.25 259 VAL A C 1
ATOM 2106 O O . VAL A 1 259 ? -15.701 -63.727 50.636 1.00 58.25 259 VAL A O 1
ATOM 2109 N N . SER A 1 260 ? -16.757 -61.748 50.703 1.00 57.50 260 SER A N 1
ATOM 2110 C CA . SER A 1 260 ? -15.784 -61.130 51.616 1.00 57.50 260 SER A CA 1
ATOM 2111 C C . SER A 1 260 ? -15.734 -61.792 52.998 1.00 57.50 260 SER A C 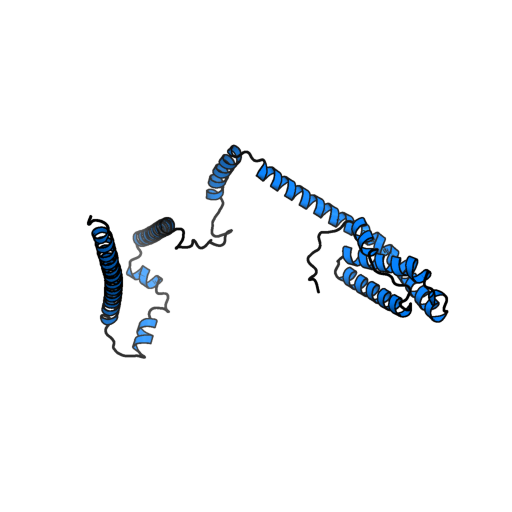1
ATOM 2113 O O . SER A 1 260 ? -14.642 -61.948 53.532 1.00 57.50 260 SER A O 1
ATOM 2115 N N . LEU A 1 261 ? -16.862 -62.238 53.564 1.00 54.78 261 LEU A N 1
ATOM 2116 C CA . LEU A 1 261 ? -16.858 -62.934 54.861 1.00 54.78 261 LEU A CA 1
ATOM 2117 C C . LEU A 1 261 ? -16.208 -64.329 54.804 1.00 54.78 261 LEU A C 1
ATOM 2119 O O . LEU A 1 261 ? -15.511 -64.700 55.741 1.00 54.78 261 LEU A O 1
ATOM 2123 N N . ARG A 1 262 ? -16.342 -65.077 53.697 1.00 55.19 262 ARG A N 1
ATOM 2124 C CA . ARG A 1 262 ? -15.665 -66.386 53.550 1.00 55.19 262 ARG A CA 1
ATOM 2125 C C . ARG A 1 262 ? -14.147 -66.284 53.393 1.00 55.19 262 ARG A C 1
ATOM 2127 O O . ARG A 1 262 ? -13.447 -67.233 53.723 1.00 55.19 262 ARG A O 1
ATOM 2134 N N . ILE A 1 263 ? -13.639 -65.163 52.881 1.00 56.41 263 ILE A N 1
ATOM 2135 C CA . ILE A 1 263 ? -12.195 -64.954 52.704 1.00 56.41 263 ILE A CA 1
ATOM 2136 C C . ILE A 1 263 ? -11.517 -64.648 54.052 1.00 56.41 263 ILE A C 1
ATOM 2138 O O . ILE A 1 263 ? -10.366 -65.029 54.248 1.00 56.41 263 ILE A O 1
ATOM 2142 N N . CYS A 1 264 ? -12.230 -64.044 55.009 1.00 54.22 264 CYS A N 1
ATOM 2143 C CA . CYS A 1 264 ? -11.680 -63.750 56.336 1.00 54.22 264 CYS A CA 1
ATOM 2144 C C . CYS A 1 264 ? -11.611 -64.978 57.265 1.00 54.22 264 CYS A C 1
ATOM 2146 O O . CYS A 1 264 ? -10.651 -65.090 58.023 1.00 54.22 264 CYS A O 1
ATOM 2148 N N . ASP A 1 265 ? -12.548 -65.929 57.172 1.00 54.28 265 ASP A N 1
ATOM 2149 C CA . ASP A 1 265 ? -12.536 -67.137 58.023 1.00 54.28 265 ASP A CA 1
ATOM 2150 C C . ASP A 1 265 ? -11.472 -68.172 57.610 1.00 54.28 265 ASP A C 1
ATOM 2152 O O . ASP A 1 265 ? -11.083 -69.017 58.410 1.00 54.28 265 ASP A O 1
ATOM 2156 N N . SER A 1 266 ? -10.935 -68.096 56.386 1.00 53.97 266 SER A N 1
ATOM 2157 C CA . SER A 1 266 ? -9.884 -69.017 55.920 1.00 53.97 266 SER A CA 1
ATOM 2158 C C . SER A 1 266 ? -8.457 -68.571 56.285 1.00 53.97 266 SER A C 1
ATOM 2160 O O . SER A 1 266 ? -7.501 -69.278 55.974 1.00 53.97 266 SER A O 1
ATOM 2162 N N . SER A 1 267 ? -8.310 -67.409 56.934 1.00 54.34 267 SER A N 1
ATOM 2163 C CA . SER A 1 267 ? -7.038 -66.829 57.397 1.00 54.34 267 SER A CA 1
ATOM 2164 C C . SER A 1 267 ? -6.800 -67.029 58.905 1.00 54.34 267 SER A C 1
ATOM 2166 O O . SER A 1 267 ? -5.804 -66.535 59.435 1.00 54.34 267 SER A O 1
ATOM 2168 N N . ALA A 1 268 ? -7.703 -67.720 59.607 1.00 58.12 268 ALA A N 1
ATOM 2169 C CA . ALA A 1 268 ? -7.636 -67.936 61.050 1.00 58.12 268 ALA A CA 1
ATOM 2170 C C . ALA A 1 268 ? -7.900 -69.409 61.408 1.00 58.12 268 ALA A C 1
ATOM 2172 O O . ALA A 1 268 ? -8.931 -69.758 61.975 1.00 58.12 268 ALA A O 1
ATOM 2173 N N . ALA A 1 269 ? -6.947 -70.281 61.087 1.00 51.12 269 ALA A N 1
ATOM 2174 C CA . ALA A 1 269 ? -6.782 -71.580 61.738 1.00 51.12 269 ALA A CA 1
ATOM 2175 C C . ALA A 1 269 ? -5.269 -71.884 61.826 1.00 51.12 269 ALA A C 1
ATOM 2177 O O . ALA A 1 269 ? -4.550 -71.493 60.905 1.00 51.12 269 ALA A O 1
ATOM 2178 N N . PRO A 1 270 ? -4.797 -72.465 62.946 1.00 55.72 270 PRO A N 1
ATOM 2179 C CA . PRO A 1 270 ? -3.417 -72.355 63.441 1.00 55.72 270 PRO A CA 1
ATOM 2180 C C . PRO A 1 270 ? -2.358 -73.106 62.629 1.00 55.72 270 PRO A C 1
ATOM 2182 O O . PRO A 1 270 ? -2.682 -74.174 62.061 1.00 55.72 270 PRO A O 1
#

Sequence (270 aa):
MAAFRASEPLSVEEIVQQAGNFDYNQMVPLRYWLRSADTIQKEARIYEREGNDQQAYLLLFRHAMLILEKLQKHPEAKDPANKQALQEASKIVKRNLPKLEELRPRINKRHERFKEIKRDAEKKKVRQTVASPTQLSRDFDNFVLHARKSSDPALFGGKQSLDAGENRDLAVKIAQKEIRRRDLAKRKVRQAGVSDEEEAERRTGGMWNNWEDDLVSDGAKEEPDDLSQMITQVGRRGQEAIARRRGEVLRLGRIYCAVSLRICDSSAAP

Secondary structure (DSSP, 8-state):
-----------HHHHHHHHH-----TTS-HHHHHHHHHHHHHHHHHHHHHT-HHHHHHHHHHHHHIIIIIGGG-GGGGSHHHHHHHHHHHHHHHHHHHHHHHHHHHHHHHHHHHHHHHHHHHHHHHHHHHS-HHHHHHHHHHHHHHHHHH--HHHH-------TTT-HHHHHHHHHHHHHHHHHHHHHHHHTT--HHHHHHTTS-SSSSHHHHHHHSSS----THHHHHHHHHHHHHHHHHHHHHHHHHHHHHHHHHHHHHHHHHTT---

Foldseek 3Di:
DDDPDVDQQDAPVVLLVVLPPDDDDLVDDLVVLLVVLVVLQVVLVVCVVVVVLSSNLSSLSNSLCSLPPPSCPRPCCPPPVNVVSSVVSVVVSVVCVVVNVVSNVVSVVSNVVSVVVVVVVVVVVVCVVPCDPVNVVVVVVVCVVVCVVPDPVVPDDDDDDDDCVPPVVVVVVVVVVVVVVVVVVVVVVVVVPQDPVNVVVVVPPPDPVCPVVVVVVPDDDDDPVVVVVVVVVVVVVVVVVVVVVVVVVVVVVVVVVVVVVVVVVVVDDD

pLDDT: mean 76.05, std 17.84, range [31.83, 97.19]

Mean predicted 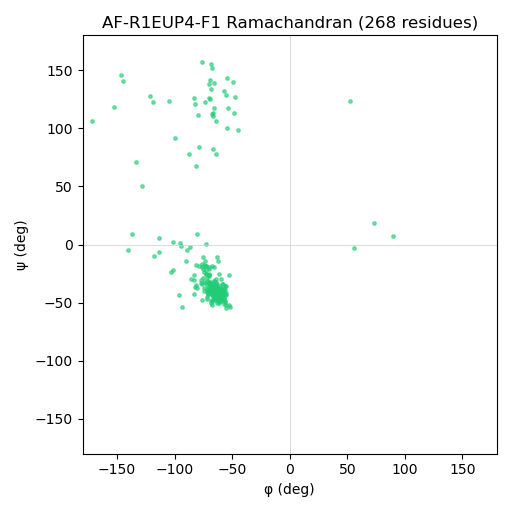aligned error: 20.4 Å

Radius of gyration: 40.64 Å; Cα contacts (8 Å, |Δi|>4): 111; chains: 1; bounding box: 89×86×89 Å

Nearest PDB structures (foldseek):
  2xze-assembly1_B  TM=6.773E-01  e=2.373E-05  Homo sapiens
  2a9u-assembly1_A  TM=3.920E-01  e=1.412E-02  Homo sapiens
  8xyv-assembly1_A  TM=4.557E-01  e=1.442E+00  synthetic construct
  3ja6-assembly1_I  TM=2.314E-01  e=5.118E+00  Escherichia coli

Organism: Botryosphaeria parva (strain UCR-NP2) (NCBI:txid1287680)

Solvent-accessible surface area (backbone atoms only — not comparable to full-atom values): 15728 Å² total; per-residue (Å²): 135,83,77,84,62,90,66,79,65,57,51,67,68,57,38,53,55,55,31,66,67,65,93,82,63,86,86,55,62,64,72,57,54,51,55,49,41,55,48,37,53,52,50,20,56,49,27,54,74,72,65,38,53,65,60,19,44,27,32,52,50,29,43,38,48,46,52,67,64,50,48,69,70,36,83,65,42,76,40,71,77,48,36,53,56,50,51,53,53,49,52,51,41,64,69,48,48,63,55,49,63,64,41,49,63,57,40,46,55,52,24,51,55,49,52,51,54,51,51,54,52,49,52,52,51,51,53,65,71,68,51,50,75,74,52,55,54,53,51,49,55,52,44,58,61,50,46,73,73,70,58,62,68,90,79,78,54,86,79,79,81,78,59,64,84,86,38,48,74,59,49,53,54,52,50,53,51,50,51,52,52,51,52,52,52,52,50,53,50,46,73,70,71,51,48,77,63,60,57,44,53,68,68,57,68,89,72,71,80,54,62,62,57,64,50,61,75,76,52,76,98,71,67,81,64,56,59,59,50,48,53,54,49,52,52,50,53,51,53,51,54,52,50,50,55,52,49,51,54,53,52,53,50,50,52,55,51,56,54,54,55,58,60,58,62,77,74,68,76,136

InterPro domains:
  IPR015063 USP8 dimerisation domain [PF08969] (11-112)